Protein AF-A0A1G1LQT8-F1 (afdb_monomer_lite)

Sequence (219 aa):
MKTLMRGGTAVGEETLSRFFVIHVIILPWTVFFLIAIHLFLVRFQGIATMDPVGDEKETKVKDGGIPFFPHHMLKEGVVFFILMGILITLSILSPFELGEKADPLSTPEGIKPEWYFLPMYHVLKYFSKLLGIFFVGLAPVLLFLWPFIDRTPQRHPLKRPISITVGILVLLSLLVFGMLGHISESKQKFFGREYHFDIYGLPHLVQPDDGVQLTEEKK

Radius of gyration: 24.91 Å; chains: 1; bounding box: 62×44×62 Å

Foldseek 3Di:
DVCVCCVHPDNDPVNVVSVCCCVVPVVVVVVVVVVVVVVVVCVVVDDDDQAFAPPPDPPPPPDDDDDCPPVVVVVVVVVVVVVVVVVVVCCVVPPDDPDDDDDPVDDDQPDDDDLQCQLLVLLCVVDDNVVSVVVSVVVVVCVVCVCVVPPGRGNHPVVCVVSVVVVVVVVVSSVVSSVLSVQAQDFDQDPNWTWGQHSRRDTDTDDPCPVPVVVVVPD

Structure (mmCIF, N/CA/C/O backbone):
data_AF-A0A1G1LQT8-F1
#
_entry.id   AF-A0A1G1LQT8-F1
#
loop_
_atom_site.group_PDB
_atom_site.id
_atom_site.type_symbol
_atom_site.label_atom_id
_atom_site.label_alt_id
_atom_site.label_comp_id
_atom_site.label_asym_id
_atom_site.label_entity_id
_atom_site.label_seq_id
_atom_site.pdbx_PDB_ins_code
_atom_site.Cartn_x
_atom_site.Cartn_y
_atom_site.Cartn_z
_atom_site.occupancy
_atom_site.B_iso_or_equiv
_atom_site.auth_seq_id
_atom_site.auth_comp_id
_atom_site.auth_asym_id
_atom_site.auth_atom_id
_atom_site.pdbx_PDB_model_num
ATOM 1 N N . MET A 1 1 ? -9.152 -8.132 -25.665 1.00 61.78 1 MET A N 1
ATOM 2 C CA . MET A 1 1 ? -8.923 -7.145 -24.580 1.00 61.78 1 MET A CA 1
ATOM 3 C C . MET A 1 1 ? -7.505 -6.565 -24.565 1.00 61.78 1 MET A C 1
ATOM 5 O O . MET A 1 1 ? -7.376 -5.351 -24.560 1.00 61.78 1 MET A O 1
ATOM 9 N N . LYS A 1 2 ? -6.432 -7.373 -24.634 1.00 66.56 2 LYS A N 1
ATOM 10 C CA . LYS A 1 2 ? -5.042 -6.859 -24.597 1.00 66.56 2 LYS A CA 1
ATOM 11 C C . LYS A 1 2 ? -4.683 -5.865 -25.719 1.00 66.56 2 LYS A C 1
ATOM 13 O O . LYS A 1 2 ? -3.937 -4.926 -25.467 1.00 66.56 2 LYS A O 1
ATOM 18 N N . THR A 1 3 ? -5.225 -6.054 -26.921 1.00 71.38 3 THR A N 1
ATOM 19 C CA . THR A 1 3 ? -5.038 -5.146 -28.070 1.00 71.38 3 THR A CA 1
ATOM 20 C C . THR A 1 3 ? -5.797 -3.828 -27.898 1.00 71.38 3 THR A C 1
ATOM 22 O O . THR A 1 3 ? -5.340 -2.791 -28.355 1.00 71.38 3 THR A O 1
ATOM 25 N N . LEU A 1 4 ? -6.921 -3.839 -27.169 1.00 71.44 4 LEU A N 1
ATOM 26 C CA . LEU A 1 4 ? -7.715 -2.638 -26.887 1.00 71.44 4 LEU A CA 1
ATOM 27 C C . LEU A 1 4 ? -6.980 -1.694 -25.925 1.00 71.44 4 LEU A C 1
ATOM 29 O O . LEU A 1 4 ? -6.996 -0.484 -26.121 1.00 71.44 4 LEU A O 1
ATOM 33 N N . MET A 1 5 ? -6.303 -2.247 -24.914 1.00 70.00 5 MET A N 1
ATOM 34 C CA . MET A 1 5 ? -5.520 -1.447 -23.963 1.00 70.00 5 MET A CA 1
ATOM 35 C C . MET A 1 5 ? -4.220 -0.916 -24.580 1.00 70.00 5 MET A C 1
ATOM 37 O O . MET A 1 5 ? -3.817 0.197 -24.268 1.00 70.00 5 MET A O 1
ATOM 41 N N . ARG A 1 6 ? -3.582 -1.681 -25.477 1.00 75.75 6 ARG A N 1
ATOM 42 C CA . ARG A 1 6 ? -2.364 -1.247 -26.183 1.00 75.75 6 ARG A CA 1
ATOM 43 C C . ARG A 1 6 ? -2.642 -0.310 -27.363 1.00 75.75 6 ARG A C 1
ATOM 45 O O . ARG A 1 6 ? -1.781 0.475 -27.728 1.00 75.75 6 ARG A O 1
ATOM 52 N N . GLY A 1 7 ? -3.822 -0.381 -27.975 1.00 69.19 7 GLY A N 1
ATOM 53 C CA . GLY A 1 7 ? -4.133 0.390 -29.186 1.00 69.19 7 GLY A CA 1
ATOM 54 C C . GLY A 1 7 ? -3.411 -0.100 -30.451 1.00 69.19 7 GLY A C 1
ATOM 55 O O . GLY A 1 7 ? -3.691 0.410 -31.526 1.00 69.19 7 GLY A O 1
ATOM 56 N N . GLY A 1 8 ? -2.551 -1.120 -30.342 1.00 74.69 8 GLY A N 1
ATOM 57 C CA . GLY A 1 8 ? -1.779 -1.715 -31.433 1.00 74.69 8 GLY A CA 1
ATOM 58 C C . GLY A 1 8 ? -1.189 -3.082 -31.054 1.00 74.69 8 GLY A C 1
ATOM 59 O O . GLY A 1 8 ? -1.550 -3.673 -30.029 1.00 74.69 8 GLY A O 1
ATOM 60 N N . THR A 1 9 ? -0.292 -3.608 -31.892 1.00 75.38 9 THR A N 1
ATOM 61 C CA . THR A 1 9 ? 0.390 -4.904 -31.687 1.00 75.38 9 THR A CA 1
ATOM 62 C C . THR A 1 9 ? 1.462 -4.837 -30.590 1.00 75.38 9 THR A C 1
ATOM 64 O O . THR A 1 9 ? 1.621 -5.792 -29.823 1.00 75.38 9 THR A O 1
ATOM 67 N N . ALA A 1 10 ? 2.119 -3.683 -30.448 1.00 76.75 10 ALA A N 1
ATOM 68 C CA . ALA A 1 10 ? 3.117 -3.375 -29.426 1.00 76.75 10 ALA A CA 1
ATOM 69 C C . ALA A 1 10 ? 2.671 -2.208 -28.524 1.00 76.75 10 ALA A C 1
ATOM 71 O O . ALA A 1 10 ? 1.647 -1.572 -28.773 1.00 76.75 10 ALA A O 1
ATOM 72 N N . VAL A 1 11 ? 3.422 -1.965 -27.446 1.00 79.19 11 VAL A N 1
ATOM 73 C CA . VAL A 1 11 ? 3.267 -0.758 -26.620 1.00 79.19 11 VAL A CA 1
ATOM 74 C C . VAL A 1 11 ? 3.899 0.402 -27.386 1.00 79.19 11 VAL A C 1
ATOM 76 O O . VAL A 1 11 ? 5.075 0.333 -27.728 1.00 79.19 11 VAL A O 1
ATOM 79 N N . GLY A 1 12 ? 3.113 1.431 -27.686 1.00 82.19 12 GLY A N 1
ATOM 80 C CA . GLY A 1 12 ? 3.551 2.579 -28.484 1.00 82.19 12 GLY A CA 1
ATOM 81 C C . GLY A 1 12 ? 2.843 3.867 -28.073 1.00 82.19 12 GLY A C 1
ATOM 82 O O . GLY A 1 12 ? 2.244 3.938 -26.998 1.00 82.19 12 GLY A O 1
ATOM 83 N N . GLU A 1 13 ? 2.873 4.877 -28.941 1.00 84.12 13 GLU A N 1
ATOM 84 C CA . GLU A 1 13 ? 2.303 6.211 -28.675 1.00 84.12 13 GLU A CA 1
ATOM 85 C C . GLU A 1 13 ? 0.808 6.161 -28.328 1.00 84.12 13 GLU A C 1
ATOM 87 O O . GLU A 1 13 ? 0.346 6.814 -27.390 1.00 84.12 13 GLU A O 1
ATOM 92 N N . GLU A 1 14 ? 0.063 5.290 -29.008 1.00 84.75 14 GLU A N 1
ATOM 93 C CA . GLU A 1 14 ? -1.358 5.052 -28.745 1.00 84.75 14 GLU A CA 1
ATOM 94 C C . GLU A 1 14 ? -1.620 4.506 -27.338 1.00 84.75 14 GLU A C 1
ATOM 96 O O . GLU A 1 14 ? -2.623 4.842 -26.705 1.00 84.75 14 GLU A O 1
ATOM 101 N N . THR A 1 15 ? -0.713 3.673 -26.817 1.00 86.75 15 THR A N 1
ATOM 102 C CA . THR A 1 15 ? -0.796 3.212 -25.429 1.00 86.75 15 THR A CA 1
ATOM 103 C C . THR A 1 15 ? -0.536 4.384 -24.484 1.00 86.75 15 THR A C 1
ATOM 105 O O . THR A 1 15 ? -1.308 4.594 -23.553 1.00 86.75 15 THR A O 1
ATOM 108 N N . LEU A 1 16 ? 0.502 5.183 -24.744 1.00 87.25 16 LEU A N 1
ATOM 109 C CA . LEU A 1 16 ? 0.890 6.304 -23.885 1.00 87.25 16 LEU A CA 1
ATOM 110 C C . LEU A 1 16 ? -0.239 7.333 -23.731 1.00 87.25 16 LEU A C 1
ATOM 112 O O . LEU A 1 16 ? -0.586 7.689 -22.607 1.00 87.25 16 LEU A O 1
ATOM 116 N N . SER A 1 17 ? -0.860 7.751 -24.838 1.00 89.50 17 SER A N 1
ATOM 117 C CA . SER A 1 17 ? -1.969 8.716 -24.821 1.00 89.50 17 SER A CA 1
ATOM 118 C C . SER A 1 17 ? -3.169 8.206 -24.008 1.00 89.50 17 SER A C 1
ATOM 120 O O . SER A 1 17 ? -3.718 8.917 -23.163 1.00 89.50 17 SER A O 1
ATOM 122 N N . ARG A 1 18 ? -3.537 6.926 -24.164 1.00 90.06 18 ARG A N 1
ATOM 123 C CA . ARG A 1 18 ? -4.640 6.314 -23.399 1.00 90.06 18 ARG A CA 1
ATOM 124 C C . ARG A 1 18 ? -4.323 6.216 -21.912 1.00 90.06 18 ARG A C 1
ATOM 126 O O . ARG A 1 18 ? -5.177 6.533 -21.087 1.00 90.06 18 ARG A O 1
ATOM 133 N N . PHE A 1 19 ? -3.109 5.791 -21.565 1.00 90.19 19 PHE A N 1
ATOM 134 C CA . PHE A 1 19 ? -2.674 5.713 -20.171 1.00 90.19 19 PHE A CA 1
ATOM 135 C C . PHE A 1 19 ? -2.589 7.098 -19.529 1.00 90.19 19 PHE A C 1
ATOM 137 O O . PHE A 1 19 ? -2.981 7.231 -18.374 1.00 90.19 19 PHE A O 1
ATOM 144 N N . PHE A 1 20 ? -2.181 8.131 -20.269 1.00 92.94 20 PHE A N 1
ATOM 145 C CA . PHE A 1 20 ? -2.207 9.514 -19.797 1.00 92.94 20 PHE A CA 1
ATOM 146 C C . PHE A 1 20 ? -3.631 9.963 -19.448 1.00 92.94 20 PHE A C 1
ATOM 148 O O . PHE A 1 20 ? -3.871 10.425 -18.335 1.00 92.94 20 PHE A O 1
ATOM 155 N N . VAL A 1 21 ? -4.603 9.752 -20.343 1.00 94.31 21 VAL A N 1
ATOM 156 C CA . VAL A 1 21 ? -6.015 10.090 -20.077 1.00 94.31 21 VAL A CA 1
ATOM 157 C C . VAL A 1 21 ? -6.554 9.310 -18.875 1.00 94.31 21 VAL A C 1
ATOM 159 O O . VAL A 1 21 ? -7.206 9.884 -18.001 1.00 94.31 21 VAL A O 1
ATOM 162 N N . ILE A 1 22 ? -6.256 8.010 -18.788 1.00 94.44 22 ILE A N 1
ATOM 163 C CA . ILE A 1 22 ? -6.680 7.186 -17.652 1.00 94.44 22 ILE A CA 1
ATOM 164 C C . ILE A 1 22 ? -6.048 7.688 -16.348 1.00 94.44 22 ILE A C 1
ATOM 166 O O . ILE A 1 22 ? -6.747 7.798 -15.348 1.00 94.44 22 ILE A O 1
ATOM 170 N N . HIS A 1 23 ? -4.756 8.010 -16.343 1.00 93.31 23 HIS A N 1
ATOM 171 C CA . HIS A 1 23 ? -4.015 8.364 -15.135 1.00 93.31 23 HIS A CA 1
ATOM 172 C C . HIS A 1 23 ? -4.258 9.796 -14.654 1.00 93.31 23 HIS A C 1
ATOM 174 O O . HIS A 1 23 ? -4.307 10.024 -13.451 1.00 93.31 23 HIS A O 1
ATOM 180 N N . VAL A 1 24 ? -4.429 10.753 -15.567 1.00 95.44 24 VAL A N 1
ATOM 181 C CA . VAL A 1 24 ? -4.578 12.178 -15.227 1.00 95.44 24 VAL A CA 1
ATOM 182 C C . VAL A 1 24 ? -6.041 12.580 -15.070 1.00 95.44 24 VAL A C 1
ATOM 184 O O . VAL A 1 24 ? -6.358 13.423 -14.237 1.00 95.44 24 VAL A O 1
ATOM 187 N N . ILE A 1 25 ? -6.947 11.981 -15.847 1.00 95.44 25 ILE A N 1
ATOM 188 C CA . ILE A 1 25 ? -8.366 12.350 -15.826 1.00 95.44 25 ILE A CA 1
ATOM 189 C C . ILE A 1 25 ? -9.167 11.279 -15.088 1.00 95.44 25 ILE A C 1
ATOM 191 O O . ILE A 1 25 ? -9.769 11.553 -14.054 1.00 95.44 25 ILE A O 1
ATOM 195 N N . ILE A 1 26 ? -9.177 10.041 -15.581 1.00 95.88 26 ILE A N 1
ATOM 196 C CA . ILE A 1 26 ? -10.160 9.048 -15.117 1.00 95.88 26 ILE A CA 1
ATOM 197 C C . ILE A 1 26 ? -9.882 8.592 -13.677 1.00 95.88 26 ILE A C 1
ATOM 199 O O . ILE A 1 26 ? -10.793 8.604 -12.848 1.00 95.88 26 ILE A O 1
ATOM 203 N N . LEU A 1 27 ? -8.645 8.199 -13.357 1.00 95.12 27 LEU A N 1
ATOM 204 C CA . LEU A 1 27 ? -8.272 7.691 -12.034 1.00 95.12 27 LEU A CA 1
ATOM 205 C C . LEU A 1 27 ? -8.432 8.750 -10.929 1.00 95.12 27 LEU A C 1
ATOM 207 O O . LEU A 1 27 ? -9.069 8.420 -9.928 1.00 95.12 27 LEU A O 1
ATOM 211 N N . PRO A 1 28 ? -7.967 10.009 -11.079 1.00 96.00 28 PRO A N 1
ATOM 212 C CA . PRO A 1 28 ? -8.110 11.015 -10.030 1.00 96.00 28 PRO A CA 1
ATOM 213 C C . PRO A 1 28 ? -9.572 11.355 -9.742 1.00 96.00 28 PRO A C 1
ATOM 215 O O . PRO A 1 28 ? -9.965 11.395 -8.577 1.00 96.00 28 PRO A O 1
ATOM 218 N N . TRP A 1 29 ? -10.407 11.507 -10.778 1.00 97.25 29 TRP A N 1
ATOM 219 C CA . TRP A 1 29 ? -11.844 11.731 -10.591 1.00 97.25 29 TRP A CA 1
ATOM 220 C C . TRP A 1 29 ? -12.537 10.525 -9.953 1.00 97.25 29 TRP A C 1
ATOM 222 O O . TRP A 1 29 ? -13.353 10.693 -9.049 1.00 97.25 29 TRP A O 1
ATOM 232 N N . THR A 1 30 ? -12.182 9.303 -10.358 1.00 97.81 30 THR A N 1
ATOM 233 C CA . THR A 1 30 ? -12.729 8.080 -9.749 1.00 97.81 30 THR A CA 1
ATOM 234 C C . THR A 1 30 ? -12.385 8.005 -8.260 1.00 97.81 30 THR A C 1
ATOM 236 O O . THR A 1 30 ? -13.266 7.769 -7.435 1.00 97.81 30 THR A O 1
ATOM 239 N N . VAL A 1 31 ? -11.125 8.260 -7.897 1.00 97.31 31 VAL A N 1
ATOM 240 C CA . VAL A 1 31 ? -10.677 8.285 -6.497 1.00 97.31 31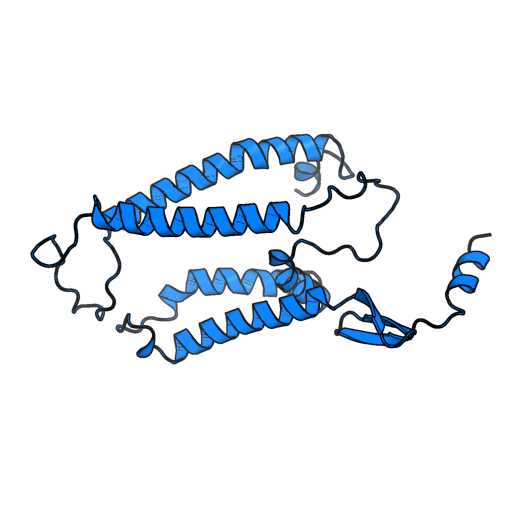 VAL A CA 1
ATOM 241 C C . VAL A 1 31 ? -11.368 9.406 -5.720 1.00 97.31 31 VAL A C 1
ATOM 243 O O . VAL A 1 31 ? -11.819 9.165 -4.604 1.00 97.31 31 VAL A O 1
ATOM 246 N N . PHE A 1 32 ? -11.535 10.595 -6.306 1.00 97.38 32 PHE A N 1
ATOM 247 C CA . PHE A 1 32 ? -12.269 11.700 -5.684 1.00 97.38 32 PHE A CA 1
ATOM 248 C C . PHE A 1 32 ? -13.705 11.302 -5.310 1.00 97.38 32 PHE A C 1
ATOM 250 O O . PHE A 1 32 ? -14.118 11.488 -4.164 1.00 97.38 32 PHE A O 1
ATOM 257 N N . PHE A 1 33 ? -14.455 10.694 -6.237 1.00 97.38 33 PHE A N 1
ATOM 258 C CA . PHE A 1 33 ? -15.815 10.229 -5.952 1.00 97.38 33 PHE A CA 1
ATOM 259 C C . PHE A 1 33 ? -15.843 9.102 -4.915 1.00 97.38 33 PHE A C 1
ATOM 261 O O . PHE A 1 33 ? -16.703 9.112 -4.034 1.00 97.38 33 PHE A O 1
ATOM 268 N N . LEU A 1 34 ? -14.895 8.161 -4.966 1.00 97.12 34 LEU A N 1
ATOM 269 C CA . LEU A 1 34 ? -14.784 7.105 -3.957 1.00 97.12 34 LEU A CA 1
ATOM 270 C C . LEU A 1 34 ? -14.496 7.672 -2.562 1.00 97.12 34 LEU A C 1
ATOM 272 O O . LEU A 1 34 ? -15.111 7.224 -1.598 1.00 97.12 34 LEU A O 1
ATOM 276 N N . ILE A 1 35 ? -13.627 8.681 -2.447 1.00 97.00 35 ILE A N 1
ATOM 277 C CA . ILE A 1 35 ? -13.366 9.383 -1.183 1.00 97.00 35 ILE A CA 1
ATOM 278 C C . ILE A 1 35 ? -14.631 10.101 -0.702 1.00 97.00 35 ILE A C 1
ATOM 280 O O . ILE A 1 35 ? -14.978 9.989 0.471 1.00 97.00 35 ILE A O 1
ATOM 284 N N . ALA A 1 36 ? -15.358 10.792 -1.585 1.00 96.44 36 ALA A N 1
ATOM 285 C CA . ALA A 1 36 ? -16.604 11.466 -1.221 1.00 96.44 36 ALA A CA 1
ATOM 286 C C . ALA A 1 36 ? -17.660 10.479 -0.693 1.00 96.44 36 ALA A C 1
ATOM 288 O O . ALA A 1 36 ? -18.266 10.724 0.351 1.00 96.44 36 ALA A O 1
ATOM 289 N N . ILE A 1 37 ? -17.836 9.335 -1.364 1.00 96.56 37 ILE A N 1
ATOM 290 C CA . ILE A 1 37 ? -18.727 8.254 -0.917 1.00 96.56 37 ILE A CA 1
ATOM 291 C C . ILE A 1 37 ? -18.242 7.672 0.414 1.00 96.56 37 ILE A C 1
ATOM 293 O O . ILE A 1 37 ? -19.044 7.483 1.325 1.00 96.56 37 ILE A O 1
ATOM 297 N N . HIS A 1 38 ? -16.941 7.419 0.558 1.00 92.44 38 HIS A N 1
ATOM 298 C CA . HIS A 1 38 ? -16.360 6.906 1.795 1.00 92.44 38 HIS A CA 1
ATOM 299 C C . HIS A 1 38 ? -16.626 7.851 2.976 1.00 92.44 38 HIS A C 1
ATOM 301 O O . HIS A 1 38 ? -17.143 7.417 4.002 1.00 92.44 38 HIS A O 1
ATOM 307 N N . LEU A 1 39 ? -16.365 9.153 2.817 1.00 92.75 39 LEU A N 1
ATOM 308 C CA . LEU A 1 39 ? -16.632 10.160 3.848 1.00 92.75 39 LEU A CA 1
ATOM 309 C C . LEU A 1 39 ? -18.127 10.306 4.148 1.00 92.75 39 LEU A C 1
ATOM 311 O O . LEU A 1 39 ? -18.503 10.490 5.306 1.00 92.75 39 LEU A O 1
ATOM 315 N N . PHE A 1 40 ? -18.985 10.195 3.132 1.00 93.75 40 PHE A N 1
ATOM 316 C CA . PHE A 1 40 ? -20.432 10.172 3.321 1.00 93.75 40 PHE A CA 1
ATOM 317 C C . PHE A 1 40 ? -20.866 8.973 4.176 1.00 93.75 40 PHE A C 1
ATOM 319 O O . PHE A 1 40 ? -21.608 9.156 5.139 1.00 93.75 40 PHE A O 1
ATOM 326 N N . LEU A 1 41 ? -20.355 7.771 3.888 1.00 92.00 41 LEU A N 1
ATOM 327 C CA . LEU A 1 41 ? -20.644 6.563 4.666 1.00 92.00 41 LEU A CA 1
ATOM 328 C C . LEU A 1 41 ? -20.134 6.672 6.105 1.00 92.00 41 LEU A C 1
ATOM 330 O O . LEU A 1 41 ? -20.876 6.346 7.028 1.00 92.00 41 LEU A O 1
ATOM 334 N N . VAL A 1 42 ? -18.923 7.196 6.312 1.00 88.62 42 VAL A N 1
ATOM 335 C CA . VAL A 1 42 ? -18.367 7.434 7.656 1.00 88.62 42 VAL A CA 1
ATOM 336 C C . VAL A 1 42 ? -19.205 8.454 8.425 1.00 88.62 42 VAL A C 1
ATOM 338 O O . VAL A 1 42 ? -19.478 8.268 9.607 1.00 88.62 42 VAL A O 1
ATOM 341 N N . ARG A 1 43 ? -19.674 9.522 7.772 1.00 85.62 43 ARG A N 1
ATOM 342 C CA . ARG A 1 43 ? -20.543 10.515 8.418 1.00 85.62 43 ARG A CA 1
ATOM 343 C C . ARG A 1 43 ? -21.932 9.960 8.729 1.00 85.62 43 ARG A C 1
ATOM 345 O O . ARG A 1 43 ? -22.527 10.365 9.722 1.00 85.62 43 ARG A O 1
ATOM 352 N N . PHE A 1 44 ? -22.442 9.065 7.889 1.00 85.25 44 PHE A N 1
ATOM 353 C CA . PHE A 1 44 ? -23.747 8.439 8.071 1.00 85.25 44 PHE A CA 1
ATOM 354 C C . PHE A 1 44 ? -23.735 7.365 9.170 1.00 85.25 44 PHE A C 1
ATOM 356 O O . PHE A 1 44 ? -24.662 7.308 9.971 1.00 85.25 44 PHE A O 1
ATOM 363 N N . GLN A 1 45 ? -22.689 6.536 9.228 1.00 83.38 45 GLN A N 1
ATOM 364 C CA . GLN A 1 45 ? -22.559 5.434 10.193 1.00 83.38 45 GLN A CA 1
ATOM 365 C C . GLN A 1 45 ? -21.874 5.852 11.503 1.00 83.38 45 GLN A C 1
ATOM 367 O O . GLN A 1 45 ? -22.000 5.159 12.508 1.00 83.38 45 GLN A O 1
ATOM 372 N N . GLY A 1 46 ? -21.175 6.990 11.509 1.00 77.50 46 GLY A N 1
ATOM 373 C CA . GLY A 1 46 ? -20.346 7.426 12.628 1.00 77.50 46 GLY A CA 1
ATOM 374 C C . GLY A 1 46 ? -18.967 6.758 12.642 1.00 77.50 46 GLY A C 1
ATOM 375 O O . GLY A 1 46 ? -18.647 5.887 11.832 1.00 77.50 46 GLY A O 1
ATOM 376 N N . ILE A 1 47 ? -18.114 7.198 13.569 1.00 75.19 47 ILE A N 1
ATOM 377 C CA . ILE A 1 47 ? -16.774 6.627 13.761 1.00 75.19 47 ILE A CA 1
ATOM 378 C C . ILE A 1 47 ? -16.909 5.351 14.595 1.00 75.19 47 ILE A C 1
ATOM 380 O O . ILE A 1 47 ? -17.555 5.359 15.641 1.00 75.19 47 ILE A O 1
ATOM 384 N N . ALA A 1 48 ? -16.277 4.264 14.149 1.00 68.12 48 ALA A N 1
ATOM 385 C CA . ALA A 1 48 ? -16.289 2.999 14.871 1.00 68.12 48 ALA A CA 1
ATOM 386 C C . ALA A 1 48 ? -15.679 3.156 16.276 1.00 68.12 48 ALA A C 1
ATOM 388 O O . ALA A 1 48 ? -14.524 3.561 16.422 1.00 68.12 48 ALA A O 1
ATOM 389 N N . THR A 1 49 ? -16.444 2.805 17.311 1.00 73.06 49 THR A N 1
ATOM 390 C CA . THR A 1 49 ? -15.930 2.697 18.680 1.00 73.06 49 THR A CA 1
ATOM 391 C C . THR A 1 49 ? -15.253 1.343 18.890 1.00 73.06 49 THR A C 1
ATOM 393 O O . THR A 1 49 ? -15.542 0.359 18.204 1.00 73.06 49 THR A O 1
ATOM 396 N N . MET A 1 50 ? -14.337 1.278 19.860 1.00 71.50 50 MET A N 1
ATOM 397 C CA . MET A 1 50 ? -13.677 0.026 20.258 1.00 71.50 50 MET A CA 1
ATOM 398 C C . MET A 1 50 ? -14.555 -0.860 21.160 1.00 71.50 50 MET A C 1
ATOM 400 O O . MET A 1 50 ? -14.115 -1.939 21.569 1.00 71.50 50 MET A O 1
ATOM 404 N N . ASP A 1 51 ? -15.777 -0.415 21.461 1.00 75.56 51 ASP A N 1
ATOM 405 C CA . ASP A 1 51 ? -16.728 -1.131 22.304 1.00 75.56 51 ASP A CA 1
ATOM 406 C C . ASP A 1 51 ? -17.244 -2.403 21.605 1.00 75.56 51 ASP A C 1
ATOM 408 O O . ASP A 1 51 ? -17.278 -2.471 20.370 1.00 75.56 51 ASP A O 1
ATOM 412 N N . PRO A 1 52 ? -17.621 -3.449 22.362 1.00 75.62 52 PRO A N 1
ATOM 413 C CA . PRO A 1 52 ? -18.248 -4.635 21.792 1.00 75.62 52 PRO A CA 1
ATOM 414 C C . PRO A 1 52 ? -19.532 -4.293 21.021 1.00 75.62 52 PRO A C 1
ATOM 416 O O . PRO A 1 52 ? -20.256 -3.357 21.356 1.00 75.62 52 PRO A O 1
ATOM 419 N N . VAL A 1 53 ? -19.837 -5.085 19.994 1.00 69.50 53 VAL A N 1
ATOM 420 C CA . VAL A 1 53 ? -21.093 -4.992 19.239 1.00 69.50 53 VAL A CA 1
ATOM 421 C C . VAL A 1 53 ? -22.270 -5.205 20.199 1.00 69.50 53 VAL A C 1
ATOM 423 O O . VAL A 1 53 ? -22.339 -6.244 20.851 1.00 69.50 53 VAL A O 1
ATOM 426 N N . GLY A 1 54 ? -23.183 -4.233 20.274 1.00 67.62 54 GLY A N 1
ATOM 427 C CA . GLY A 1 54 ? -24.346 -4.246 21.175 1.00 67.62 54 GLY A CA 1
ATOM 428 C C . GLY A 1 54 ? -24.172 -3.453 22.477 1.00 67.62 54 GLY A C 1
ATOM 429 O O . GLY A 1 54 ? -25.167 -2.975 23.008 1.00 67.62 54 GLY A O 1
ATOM 430 N N . ASP A 1 55 ? -22.933 -3.225 22.926 1.00 64.50 55 ASP A N 1
ATOM 431 C CA . ASP A 1 55 ? -22.606 -2.329 24.054 1.00 64.50 55 ASP A CA 1
ATOM 432 C C . ASP A 1 55 ? -22.252 -0.911 23.575 1.00 64.50 55 ASP A C 1
ATOM 434 O O . ASP A 1 55 ? -21.760 -0.070 24.335 1.00 64.50 55 ASP A O 1
ATOM 438 N N . GLU A 1 56 ? -22.474 -0.636 22.289 1.00 62.91 56 GLU A N 1
ATOM 439 C CA . GLU A 1 56 ? -22.253 0.676 21.712 1.00 62.91 56 GLU A CA 1
ATOM 440 C C . GLU A 1 56 ? -23.214 1.670 22.361 1.00 62.91 56 GLU A C 1
ATOM 442 O O . GLU A 1 56 ? -24.413 1.698 22.089 1.00 62.91 56 GLU A O 1
ATOM 447 N N . LYS A 1 57 ? -22.672 2.491 23.268 1.00 57.62 57 LYS A N 1
ATOM 448 C CA . LYS A 1 57 ? -23.385 3.653 23.793 1.00 57.62 57 LYS A CA 1
ATOM 449 C C . LYS A 1 57 ? -23.894 4.418 22.581 1.00 57.62 57 LYS A C 1
ATOM 451 O O . LYS A 1 57 ? -23.086 4.736 21.707 1.00 57.62 57 LYS A O 1
ATOM 456 N N . GLU A 1 58 ? -25.199 4.688 22.515 1.00 52.25 58 GLU A N 1
ATOM 457 C CA . GLU A 1 58 ? -25.773 5.531 21.468 1.00 52.25 58 GLU A CA 1
ATOM 458 C C . GLU A 1 58 ? -25.041 6.874 21.493 1.00 52.25 58 GLU A C 1
ATOM 460 O O . GLU A 1 58 ? -25.378 7.788 22.244 1.00 52.25 58 GLU A O 1
ATOM 465 N N . THR A 1 59 ? -24.000 7.015 20.680 1.00 52.50 59 THR A N 1
ATOM 466 C CA . THR A 1 59 ? -23.216 8.241 20.581 1.00 52.50 59 THR A CA 1
ATOM 467 C C . THR A 1 59 ? -23.949 9.202 19.655 1.00 52.50 59 THR A C 1
ATOM 469 O O . THR A 1 59 ? -23.396 9.783 18.728 1.00 52.50 59 THR A O 1
ATOM 472 N N . LYS A 1 60 ? -25.232 9.444 19.950 1.00 47.59 60 LYS A N 1
ATOM 473 C CA . LYS A 1 60 ? -25.918 10.668 19.546 1.00 47.59 60 LYS A CA 1
ATOM 474 C C . LYS A 1 60 ? -25.358 11.822 20.374 1.00 47.59 60 LYS A C 1
ATOM 476 O O . LYS A 1 60 ? -26.021 12.310 21.275 1.00 47.59 60 LYS A O 1
ATOM 481 N N . VAL A 1 61 ? -24.121 12.227 20.073 1.00 52.72 61 VAL A N 1
ATOM 482 C CA . VAL A 1 61 ? -23.533 13.553 20.362 1.00 52.72 61 VAL A CA 1
ATOM 483 C C . VAL A 1 61 ? -23.809 14.103 21.777 1.00 52.72 61 VAL A C 1
ATOM 485 O O . VAL A 1 61 ? -23.937 15.306 21.966 1.00 52.72 61 VAL A O 1
ATOM 488 N N . LYS A 1 62 ? -23.900 13.259 22.806 1.00 47.12 62 LYS A N 1
ATOM 489 C CA . LYS A 1 62 ? -24.111 13.727 24.178 1.00 47.12 62 LYS A CA 1
ATOM 490 C C . LYS A 1 62 ? -22.973 13.237 25.064 1.00 47.12 62 LYS A C 1
ATOM 492 O O . LYS A 1 62 ? -22.843 12.052 25.344 1.00 47.12 62 LYS A O 1
ATOM 497 N N . ASP A 1 63 ? -22.132 14.210 25.408 1.00 48.62 63 ASP A N 1
ATOM 498 C CA . ASP A 1 63 ? -21.222 14.272 26.559 1.00 48.62 63 ASP A CA 1
ATOM 499 C C . ASP A 1 63 ? -19.771 13.768 26.448 1.00 48.62 63 ASP A C 1
ATOM 501 O O . ASP A 1 63 ? -19.052 13.836 27.440 1.00 48.62 63 ASP A O 1
ATOM 505 N N . GLY A 1 64 ? -19.259 13.379 25.268 1.00 57.88 64 GLY A N 1
ATOM 506 C CA . GLY A 1 64 ? -17.836 12.976 25.151 1.00 57.88 64 GLY A CA 1
ATOM 507 C C . GLY A 1 64 ? -17.078 13.308 23.859 1.00 57.88 64 GLY A C 1
ATOM 508 O O . GLY A 1 64 ? -15.881 13.040 23.779 1.00 57.88 64 GLY A O 1
ATOM 509 N N . GLY A 1 65 ? -17.731 13.863 22.833 1.00 62.94 65 GLY A N 1
ATOM 510 C CA . GLY A 1 65 ? -17.085 14.153 21.547 1.00 62.94 65 GLY A CA 1
ATOM 511 C C . GLY A 1 65 ? -16.363 15.502 21.541 1.00 62.94 65 GLY A C 1
ATOM 512 O O . GLY A 1 65 ? -16.982 16.529 21.804 1.00 62.94 65 GLY A O 1
ATOM 513 N N . ILE A 1 66 ? -15.073 15.520 21.198 1.00 71.75 66 ILE A N 1
ATOM 514 C CA . ILE A 1 66 ? -14.317 16.765 20.984 1.00 71.75 66 ILE A CA 1
ATOM 515 C C . ILE A 1 66 ? -14.746 17.362 19.630 1.00 71.75 66 ILE A C 1
ATOM 517 O O . ILE A 1 66 ? -14.807 16.621 18.643 1.00 71.75 66 ILE A O 1
ATOM 521 N N . PRO A 1 67 ? -15.038 18.674 19.531 1.00 79.88 67 PRO A N 1
ATOM 522 C CA . PRO A 1 67 ? -15.398 19.287 18.258 1.00 79.88 67 PRO A CA 1
ATOM 523 C C . PRO A 1 67 ? -14.244 19.184 17.248 1.00 79.88 67 PRO A C 1
ATOM 525 O O . PRO A 1 67 ? -13.072 19.355 17.592 1.00 79.88 67 PRO A O 1
ATOM 528 N N . PHE A 1 68 ? -14.583 18.923 15.980 1.00 80.88 68 PHE A N 1
ATOM 529 C CA . PHE A 1 68 ? -13.600 18.770 14.899 1.00 80.88 68 PHE A CA 1
ATOM 530 C C . PHE A 1 68 ? -12.721 20.021 14.743 1.00 80.88 68 PHE A C 1
ATOM 532 O O . PHE A 1 68 ? -11.494 19.940 14.672 1.00 80.88 68 PHE A O 1
ATOM 539 N N . PHE A 1 69 ? -13.348 21.194 14.749 1.00 84.69 69 PHE A N 1
ATOM 540 C CA . PHE A 1 69 ? -12.645 22.465 14.794 1.00 84.69 69 PHE A CA 1
ATOM 541 C C . PHE A 1 69 ? -12.701 23.025 16.222 1.00 84.69 69 PHE A C 1
ATOM 543 O O . PHE A 1 69 ? -13.786 23.044 16.804 1.00 84.69 69 PHE A O 1
ATOM 550 N N . PRO A 1 70 ? -11.586 23.506 16.798 1.00 86.25 70 PRO A N 1
ATOM 551 C CA . PRO A 1 70 ? -10.245 23.610 16.209 1.00 86.25 70 PRO A CA 1
ATOM 552 C C . PRO A 1 70 ? -9.347 22.391 16.481 1.00 86.25 70 PRO A C 1
ATOM 554 O O . PRO A 1 70 ? -8.324 22.224 15.823 1.00 86.25 70 PRO A O 1
ATOM 557 N N . HIS A 1 71 ? -9.696 21.550 17.458 1.00 87.06 71 HIS A N 1
ATOM 558 C CA . HIS A 1 71 ? -8.770 20.574 18.037 1.00 87.06 71 HIS A CA 1
ATOM 559 C C . HIS A 1 71 ? -8.303 19.504 17.045 1.00 87.06 71 HIS A C 1
ATOM 561 O O . HIS A 1 71 ? -7.099 19.295 16.895 1.00 87.06 71 HIS A O 1
ATOM 567 N N . HIS A 1 72 ? -9.234 18.840 16.356 1.00 86.62 72 HIS A N 1
ATOM 568 C CA . HIS A 1 72 ? -8.882 17.794 15.396 1.00 86.62 72 HIS A CA 1
ATOM 569 C C . HIS A 1 72 ? -8.158 18.389 14.184 1.00 86.62 72 HIS A C 1
ATOM 571 O O . HIS A 1 72 ? -7.131 17.866 13.768 1.00 86.62 72 HIS A O 1
ATOM 577 N N . MET A 1 73 ? -8.642 19.519 13.659 1.00 90.38 73 MET A N 1
ATOM 578 C CA . MET A 1 73 ? -8.016 20.191 12.517 1.00 90.38 73 MET A CA 1
ATOM 579 C C . MET A 1 73 ? -6.557 20.585 12.798 1.00 90.38 73 MET A C 1
ATOM 581 O O . MET A 1 73 ? -5.693 20.347 11.958 1.00 90.38 73 MET A O 1
ATOM 585 N N . LEU A 1 74 ? -6.262 21.153 13.973 1.00 93.00 74 LEU A N 1
ATOM 586 C CA . LEU A 1 74 ? -4.891 21.522 14.341 1.00 93.00 74 LEU A CA 1
ATOM 587 C C . LEU A 1 74 ? -3.988 20.295 14.487 1.00 93.00 74 LEU A C 1
ATOM 589 O O . LEU A 1 74 ? -2.849 20.322 14.027 1.00 93.00 74 LEU A O 1
ATOM 593 N N . LYS A 1 75 ? -4.494 19.209 15.085 1.00 91.19 75 LYS A N 1
ATOM 594 C CA . LYS A 1 75 ? -3.736 17.961 15.233 1.00 91.19 75 LYS A CA 1
ATOM 595 C C . LYS A 1 75 ? -3.372 17.356 13.875 1.00 91.19 75 LYS A C 1
ATOM 597 O O . LYS A 1 75 ? -2.207 17.038 13.654 1.00 91.19 75 LYS A O 1
ATOM 602 N N . GLU A 1 76 ? -4.339 17.260 12.963 1.00 91.75 76 GLU A N 1
ATOM 603 C CA . GLU A 1 76 ? -4.101 16.788 11.593 1.00 91.75 76 GLU A CA 1
ATOM 604 C C . GLU A 1 76 ? -3.165 17.729 10.824 1.00 91.75 76 GLU A C 1
ATOM 606 O O . GLU A 1 76 ? -2.289 17.267 10.100 1.00 91.75 76 GLU A O 1
ATOM 611 N N . GLY A 1 77 ? -3.280 19.045 11.033 1.00 95.19 77 GLY A N 1
ATOM 612 C CA . GLY A 1 77 ? -2.375 20.036 10.449 1.00 95.19 77 GLY A CA 1
ATOM 613 C C . GLY A 1 77 ? -0.918 19.825 10.868 1.00 95.19 77 GLY A C 1
ATOM 614 O O . GLY A 1 77 ? -0.030 19.833 10.020 1.00 95.19 77 GLY A O 1
ATOM 615 N N . VAL A 1 78 ? -0.658 19.571 12.155 1.00 96.12 78 VAL A N 1
ATOM 616 C CA . VAL A 1 78 ? 0.697 19.262 12.647 1.00 96.12 78 VAL A CA 1
ATOM 617 C C . VAL A 1 78 ? 1.240 17.987 11.998 1.00 96.12 78 VAL A C 1
ATOM 619 O O . VAL A 1 78 ? 2.370 17.989 11.514 1.00 96.12 78 VAL A O 1
ATOM 622 N N . VAL A 1 79 ? 0.441 16.916 11.935 1.00 95.94 79 VAL A N 1
ATOM 623 C CA . VAL A 1 79 ? 0.843 15.660 11.276 1.00 95.94 79 VAL A CA 1
ATOM 624 C C . VAL A 1 79 ? 1.136 15.892 9.791 1.00 95.94 79 VAL A C 1
ATOM 626 O O . VAL A 1 79 ? 2.163 15.429 9.297 1.00 95.94 79 VAL A O 1
ATOM 629 N N . PHE A 1 80 ? 0.294 16.661 9.097 1.00 96.31 80 PHE A N 1
ATOM 630 C CA . PHE A 1 80 ? 0.500 17.038 7.700 1.00 96.31 80 PHE A CA 1
ATOM 631 C C . PHE A 1 80 ? 1.831 17.769 7.495 1.00 96.31 80 PHE A C 1
ATOM 633 O O . PHE A 1 80 ? 2.598 17.388 6.613 1.00 96.31 80 PHE A O 1
ATOM 640 N N . PHE A 1 81 ? 2.149 18.771 8.321 1.00 97.06 81 PHE A N 1
ATOM 641 C CA . PHE A 1 81 ? 3.415 19.500 8.205 1.00 97.06 81 PHE A CA 1
ATOM 642 C C . PHE A 1 81 ? 4.635 18.625 8.509 1.00 97.06 81 PHE A C 1
ATOM 644 O O . PHE A 1 81 ? 5.651 18.758 7.828 1.00 97.06 81 PHE A O 1
ATOM 651 N N . ILE A 1 82 ? 4.541 17.700 9.470 1.00 97.12 82 ILE A N 1
ATOM 652 C CA . ILE A 1 82 ? 5.615 16.735 9.750 1.00 97.12 82 ILE A CA 1
ATOM 653 C C . ILE A 1 82 ? 5.843 15.821 8.539 1.00 97.12 82 ILE A C 1
ATOM 655 O O . ILE A 1 82 ? 6.977 15.687 8.080 1.00 97.12 82 ILE A O 1
ATOM 659 N N . LEU A 1 83 ? 4.780 15.223 7.989 1.00 96.50 83 LEU A N 1
ATOM 660 C CA . LEU A 1 83 ? 4.878 14.343 6.820 1.00 96.50 83 LEU A CA 1
ATOM 661 C C . LEU A 1 83 ? 5.395 15.091 5.584 1.00 96.50 83 LEU A C 1
ATOM 663 O O . LEU A 1 83 ? 6.252 14.572 4.870 1.00 96.50 83 LEU A O 1
ATOM 667 N N . MET A 1 84 ? 4.933 16.324 5.364 1.00 96.94 84 MET A N 1
ATOM 668 C CA . MET A 1 84 ? 5.421 17.187 4.288 1.00 96.94 84 MET A CA 1
ATOM 669 C C . MET A 1 84 ? 6.912 17.506 4.459 1.00 96.94 84 MET A C 1
ATOM 671 O O . MET A 1 84 ? 7.672 17.426 3.499 1.00 96.94 84 MET A O 1
ATOM 675 N N . GLY A 1 85 ? 7.354 17.803 5.685 1.00 96.62 85 GLY A N 1
ATOM 676 C CA . GLY A 1 85 ? 8.764 18.034 5.998 1.00 96.62 85 GLY A CA 1
ATOM 677 C C . GLY A 1 85 ? 9.646 16.820 5.701 1.00 96.62 85 GLY A C 1
ATOM 678 O O . GLY A 1 85 ? 10.711 16.971 5.101 1.00 96.62 85 GLY A O 1
ATOM 679 N N . ILE A 1 86 ? 9.188 15.613 6.053 1.00 95.81 86 ILE A N 1
ATOM 680 C CA . ILE A 1 86 ? 9.884 14.357 5.726 1.00 95.81 86 ILE A CA 1
ATOM 681 C C . ILE A 1 86 ? 9.975 14.175 4.208 1.00 95.81 86 ILE A C 1
ATOM 683 O O . ILE A 1 86 ? 11.057 13.897 3.696 1.00 95.81 86 ILE A O 1
ATOM 687 N N . LEU A 1 87 ? 8.869 14.372 3.483 1.00 94.44 87 LEU A N 1
ATOM 688 C CA . LEU A 1 87 ? 8.831 14.213 2.029 1.00 94.44 87 LEU A CA 1
ATOM 689 C C . LEU A 1 87 ? 9.777 15.188 1.315 1.00 94.44 87 LEU A C 1
ATOM 691 O O . LEU A 1 87 ? 10.542 14.771 0.448 1.00 94.44 87 LEU A O 1
ATOM 695 N N . ILE A 1 88 ? 9.767 16.466 1.705 1.00 95.44 88 ILE A N 1
ATOM 696 C CA . ILE A 1 88 ? 10.669 17.486 1.148 1.00 95.44 88 ILE A CA 1
ATOM 697 C C . ILE A 1 88 ? 12.126 17.126 1.448 1.00 95.44 88 ILE A C 1
ATOM 699 O O . ILE A 1 88 ? 12.969 17.180 0.556 1.00 95.44 88 ILE A O 1
ATOM 703 N N . THR A 1 89 ? 12.423 16.710 2.681 1.00 95.06 89 THR A N 1
ATOM 704 C CA . THR A 1 89 ? 13.780 16.312 3.078 1.00 95.06 89 THR A CA 1
ATOM 705 C C . THR A 1 89 ? 14.271 15.124 2.252 1.00 95.06 89 THR A C 1
ATOM 707 O O . THR A 1 89 ? 15.381 15.166 1.729 1.00 95.06 89 THR A O 1
ATOM 710 N N . LEU A 1 90 ? 13.440 14.092 2.070 1.00 92.94 90 LEU A N 1
ATOM 711 C CA . LEU A 1 90 ? 13.772 12.944 1.223 1.00 92.94 90 LEU A CA 1
ATOM 712 C C . LEU A 1 90 ? 13.991 13.360 -0.234 1.00 92.94 90 LEU A C 1
ATOM 714 O O . LEU A 1 90 ? 14.976 12.944 -0.833 1.00 92.94 90 LEU A O 1
ATOM 718 N N . SER A 1 91 ? 13.131 14.227 -0.777 1.00 91.56 91 SER A N 1
ATOM 719 C CA . SER A 1 91 ? 13.254 14.713 -2.155 1.00 91.56 91 SER A CA 1
ATOM 720 C C . SER A 1 91 ? 14.532 15.519 -2.403 1.00 91.56 91 SER A C 1
ATOM 722 O O . SER A 1 91 ? 15.004 15.546 -3.537 1.00 91.56 91 SER A O 1
ATOM 724 N N . ILE A 1 92 ? 15.071 16.195 -1.382 1.00 93.50 92 ILE A N 1
ATOM 725 C CA . ILE A 1 92 ? 16.314 16.974 -1.485 1.00 93.50 92 ILE A CA 1
ATOM 726 C C . ILE A 1 92 ? 17.543 16.084 -1.266 1.00 93.50 92 ILE A C 1
ATOM 728 O O . ILE A 1 92 ? 18.520 16.207 -1.998 1.00 93.50 92 ILE A O 1
ATOM 732 N N . LEU A 1 93 ? 17.517 15.204 -0.259 1.00 94.06 93 LEU A N 1
ATOM 733 C CA . LEU A 1 93 ? 18.666 14.360 0.091 1.00 94.06 93 LEU A CA 1
ATOM 734 C C . LEU A 1 93 ? 18.858 13.176 -0.865 1.00 94.06 93 LEU A C 1
ATOM 736 O O . LEU A 1 93 ? 19.978 12.702 -1.027 1.00 94.06 93 LEU A O 1
ATOM 740 N N . SER A 1 94 ? 17.780 12.690 -1.478 1.00 89.56 94 SER A N 1
ATOM 741 C CA . SER A 1 94 ? 17.794 11.577 -2.425 1.00 89.56 94 SER A CA 1
ATOM 742 C C . SER A 1 94 ? 16.854 11.899 -3.592 1.00 89.56 94 SER A C 1
ATOM 744 O O . SER A 1 94 ? 15.722 11.410 -3.632 1.00 89.56 94 SER A O 1
ATOM 746 N N . PRO A 1 95 ? 17.285 12.764 -4.531 1.00 85.69 95 PRO A N 1
ATOM 747 C CA . PRO A 1 95 ? 16.484 13.066 -5.705 1.00 85.69 95 PRO A CA 1
ATOM 748 C C . PRO A 1 95 ? 16.320 11.800 -6.548 1.00 85.69 95 PRO A C 1
ATOM 750 O O . PRO A 1 95 ? 17.280 11.071 -6.794 1.00 85.69 95 PRO A O 1
ATOM 753 N N . PHE A 1 96 ? 15.092 11.536 -6.987 1.00 80.69 96 PHE A N 1
ATOM 754 C CA . PHE A 1 96 ? 14.821 10.414 -7.874 1.00 80.69 96 PHE A CA 1
ATOM 755 C C . PHE A 1 96 ? 15.231 10.799 -9.297 1.00 80.69 96 PHE A C 1
ATOM 757 O O . PHE A 1 96 ? 14.683 11.743 -9.871 1.00 80.69 96 PHE A O 1
ATOM 764 N N . GLU A 1 97 ? 16.216 10.102 -9.855 1.00 80.19 97 GLU A N 1
ATOM 765 C CA . GLU A 1 97 ? 16.687 10.365 -11.212 1.00 80.19 97 GLU A CA 1
ATOM 766 C C . GLU A 1 97 ? 15.666 9.855 -12.237 1.00 80.19 97 GLU A C 1
ATOM 768 O O . GLU A 1 97 ? 15.158 8.735 -12.151 1.00 80.19 97 GLU A O 1
ATOM 773 N N . LEU A 1 98 ? 15.359 10.691 -13.230 1.00 74.12 98 LEU A N 1
ATOM 774 C CA . LEU A 1 98 ? 14.646 10.252 -14.423 1.00 74.12 98 LEU A CA 1
ATOM 775 C C . LEU A 1 98 ? 15.633 9.384 -15.211 1.00 74.12 98 LEU A C 1
ATOM 777 O O . LEU A 1 98 ? 16.577 9.915 -15.789 1.00 74.12 98 LEU A O 1
ATOM 781 N N . GLY A 1 99 ? 15.461 8.062 -15.153 1.00 75.00 99 GLY A N 1
ATOM 782 C CA . GLY A 1 99 ? 16.332 7.099 -15.832 1.00 75.00 99 GLY A CA 1
ATOM 783 C C . GLY A 1 99 ? 16.371 7.262 -17.359 1.00 75.00 99 GLY A C 1
ATOM 784 O O . GLY A 1 99 ? 15.834 8.211 -17.934 1.00 75.00 99 GLY A O 1
ATOM 785 N N . GLU A 1 100 ? 17.005 6.312 -18.044 1.00 79.75 100 GLU A N 1
ATOM 786 C CA . GLU A 1 100 ? 17.151 6.366 -19.501 1.00 79.75 100 GLU A CA 1
ATOM 787 C C . GLU A 1 100 ? 15.799 6.363 -20.233 1.00 79.75 100 GLU A C 1
ATOM 789 O O . GLU A 1 100 ? 14.814 5.750 -19.806 1.00 79.75 100 GLU A O 1
ATOM 794 N N . LYS A 1 101 ? 15.747 7.059 -21.376 1.00 82.19 101 LYS A N 1
ATOM 795 C CA . LYS A 1 101 ? 14.557 7.080 -22.229 1.00 82.19 101 LYS A CA 1
ATOM 796 C C . LYS A 1 101 ? 14.264 5.661 -22.722 1.00 82.19 101 LYS A C 1
ATOM 798 O O . LYS A 1 101 ? 15.161 4.972 -23.191 1.00 82.19 101 LYS A O 1
ATOM 803 N N . ALA A 1 102 ? 12.996 5.261 -22.667 1.00 82.56 102 ALA A N 1
ATOM 804 C CA . ALA A 1 102 ? 12.573 3.933 -23.093 1.00 82.56 102 ALA A CA 1
ATOM 805 C C . ALA A 1 102 ? 12.970 3.637 -24.553 1.00 82.56 102 ALA A C 1
ATOM 807 O O . ALA A 1 102 ? 12.559 4.355 -25.469 1.00 82.56 102 ALA A O 1
ATOM 808 N N . ASP A 1 103 ? 13.712 2.547 -24.748 1.00 84.19 103 ASP A N 1
ATOM 809 C CA . ASP A 1 103 ? 14.049 1.969 -26.048 1.00 84.19 103 ASP A CA 1
ATOM 810 C C . ASP A 1 103 ? 13.372 0.590 -26.184 1.00 84.19 103 ASP A C 1
ATOM 812 O O . ASP A 1 103 ? 13.683 -0.320 -25.416 1.00 84.19 103 ASP A O 1
ATOM 816 N N . PRO A 1 104 ? 12.444 0.391 -27.139 1.00 81.69 104 PRO A N 1
ATOM 817 C CA . PRO A 1 104 ? 11.795 -0.903 -27.354 1.00 81.69 104 PRO A CA 1
ATOM 818 C C . PRO A 1 104 ? 12.740 -2.043 -27.764 1.00 81.69 104 PRO A C 1
ATOM 820 O O . PRO A 1 104 ? 12.340 -3.205 -27.679 1.00 81.69 104 PRO A O 1
ATOM 823 N N . LEU A 1 105 ? 13.944 -1.735 -28.261 1.00 83.19 105 LEU A N 1
ATOM 824 C CA . LEU A 1 105 ? 14.913 -2.723 -28.748 1.00 83.19 105 LEU A CA 1
ATOM 825 C C . LEU A 1 105 ? 15.942 -3.132 -27.690 1.00 83.19 105 LEU A C 1
ATOM 827 O O . LEU A 1 105 ? 16.611 -4.152 -27.861 1.00 83.19 105 LEU A O 1
ATOM 831 N N . SER A 1 106 ? 16.049 -2.373 -26.599 1.00 79.62 106 SER A N 1
ATOM 832 C CA . SER A 1 106 ? 16.989 -2.632 -25.513 1.00 79.62 106 SER A CA 1
ATOM 833 C C . SER A 1 106 ? 16.235 -2.927 -24.222 1.00 79.62 106 SER A C 1
ATOM 835 O O . SER A 1 106 ? 15.422 -2.133 -23.758 1.00 79.62 106 SER A O 1
ATOM 837 N N . THR A 1 107 ? 16.483 -4.096 -23.635 1.00 78.56 107 THR A N 1
ATOM 838 C CA . THR A 1 107 ? 15.899 -4.486 -22.346 1.00 78.56 107 THR A CA 1
ATOM 839 C C . THR A 1 107 ? 16.937 -4.222 -21.256 1.00 78.56 107 THR A C 1
ATOM 841 O O . THR A 1 107 ? 17.967 -4.897 -21.270 1.00 78.56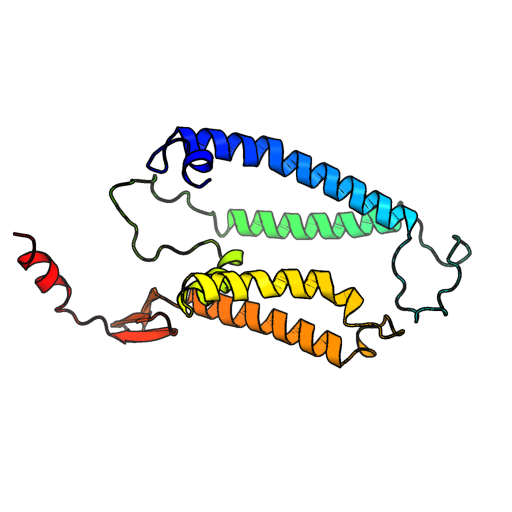 107 THR A O 1
ATOM 844 N N . PRO A 1 108 ? 16.706 -3.274 -20.326 1.00 74.62 108 PRO A N 1
ATOM 845 C CA . PRO A 1 108 ? 17.624 -3.045 -19.216 1.00 74.62 108 PRO A CA 1
ATOM 846 C C . PRO A 1 108 ? 17.840 -4.311 -18.380 1.00 74.62 108 PRO A C 1
ATOM 848 O O . PRO A 1 108 ? 16.925 -5.119 -18.207 1.00 74.62 108 PRO A O 1
ATOM 851 N N . GLU A 1 109 ? 19.037 -4.482 -17.824 1.00 70.69 109 GLU A N 1
ATOM 852 C CA . GLU A 1 109 ? 19.287 -5.555 -16.862 1.00 70.69 109 GLU A CA 1
ATOM 853 C C . GLU A 1 109 ? 18.565 -5.259 -15.533 1.00 70.69 109 GLU A C 1
ATOM 855 O O . GLU A 1 109 ? 18.600 -4.135 -15.035 1.00 70.69 109 GLU A O 1
ATOM 860 N N . GLY A 1 110 ? 17.915 -6.267 -14.937 1.00 71.38 110 GLY A N 1
ATOM 861 C CA . GLY A 1 110 ? 17.313 -6.145 -13.600 1.00 71.38 110 GLY A CA 1
ATOM 862 C C . GLY A 1 110 ? 15.988 -5.370 -13.533 1.00 71.38 110 GLY A C 1
ATOM 863 O O . GLY A 1 110 ? 15.759 -4.636 -12.571 1.00 71.38 110 GLY A O 1
ATOM 864 N N . ILE A 1 111 ? 15.095 -5.530 -14.519 1.00 77.19 111 ILE A N 1
ATOM 865 C CA . ILE A 1 111 ? 13.781 -4.861 -14.545 1.00 77.19 111 ILE A CA 1
ATOM 866 C C . ILE A 1 111 ? 12.919 -5.311 -13.363 1.00 77.19 111 ILE A C 1
ATOM 868 O O . ILE A 1 111 ? 12.356 -6.412 -13.351 1.00 77.19 111 ILE A O 1
ATOM 872 N N . LYS A 1 112 ? 12.750 -4.408 -12.399 1.00 82.94 112 LYS A N 1
ATOM 873 C CA . LYS A 1 112 ? 11.861 -4.570 -11.250 1.00 82.94 112 LYS A CA 1
ATOM 874 C C . LYS A 1 112 ? 10.862 -3.419 -11.200 1.00 82.94 112 LYS A C 1
ATOM 876 O O . LYS A 1 112 ? 11.194 -2.307 -11.605 1.00 82.94 112 LYS A O 1
ATOM 881 N N . PRO A 1 113 ? 9.638 -3.666 -10.713 1.00 87.56 113 PRO A N 1
ATOM 882 C CA . PRO A 1 113 ? 8.712 -2.586 -10.434 1.00 87.56 113 PRO A CA 1
ATOM 883 C C . PRO A 1 113 ? 9.129 -1.834 -9.165 1.00 87.56 113 PRO A C 1
ATOM 885 O O . PRO A 1 113 ? 10.017 -2.258 -8.423 1.00 87.56 113 PRO A O 1
ATOM 888 N N . GLU A 1 114 ? 8.419 -0.744 -8.897 1.00 88.38 114 GLU A N 1
ATOM 889 C CA . GLU A 1 114 ? 8.589 0.054 -7.687 1.00 88.38 114 GLU A CA 1
ATOM 890 C C . GLU A 1 114 ? 8.452 -0.765 -6.396 1.00 88.38 114 GLU A C 1
ATOM 892 O O . GLU A 1 114 ? 7.774 -1.797 -6.348 1.00 88.38 114 GLU A O 1
ATOM 897 N N . TRP A 1 115 ? 9.067 -0.269 -5.320 1.00 87.00 115 TRP A N 1
ATOM 898 C CA . TRP A 1 115 ? 9.232 -0.989 -4.051 1.00 87.00 115 TRP A CA 1
ATOM 899 C C . TRP A 1 115 ? 7.924 -1.531 -3.453 1.00 87.00 115 TRP A C 1
ATOM 901 O O . TRP A 1 115 ? 7.905 -2.623 -2.887 1.00 87.00 115 TRP A O 1
ATOM 911 N N . TYR A 1 116 ? 6.813 -0.813 -3.626 1.00 89.00 116 TYR A N 1
ATOM 912 C CA . TYR A 1 116 ? 5.490 -1.211 -3.137 1.00 89.00 116 TYR A CA 1
ATOM 913 C C . TYR A 1 116 ? 4.845 -2.345 -3.953 1.00 89.00 116 TYR A C 1
ATOM 915 O O . TYR A 1 116 ? 3.913 -2.986 -3.473 1.00 89.00 116 TYR A O 1
ATOM 923 N N . PHE A 1 117 ? 5.350 -2.639 -5.155 1.00 90.00 117 PHE A N 1
ATOM 924 C CA . PHE A 1 117 ? 4.933 -3.776 -5.981 1.00 90.00 117 PHE A CA 1
ATOM 925 C C . PHE A 1 117 ? 5.881 -4.979 -5.895 1.00 90.00 117 PHE A C 1
ATOM 927 O O . PHE A 1 117 ? 5.517 -6.064 -6.360 1.00 90.00 117 PHE A O 1
ATOM 934 N N . LEU A 1 118 ? 7.067 -4.828 -5.291 1.00 89.81 118 LEU A N 1
ATOM 935 C CA . LEU A 1 118 ? 8.045 -5.914 -5.149 1.00 89.81 118 LEU A CA 1
ATOM 936 C C . LEU A 1 118 ? 7.477 -7.186 -4.504 1.00 89.81 118 LEU A C 1
ATOM 938 O O . LEU A 1 118 ? 7.741 -8.257 -5.053 1.00 89.81 118 LEU A O 1
ATOM 942 N N . PRO A 1 119 ? 6.673 -7.131 -3.420 1.00 89.31 119 PRO A N 1
ATOM 943 C CA . PRO A 1 119 ? 6.154 -8.350 -2.804 1.00 89.31 119 PRO A CA 1
ATOM 944 C C . PRO A 1 119 ? 5.297 -9.168 -3.778 1.00 89.31 119 PRO A C 1
ATOM 946 O O . PRO A 1 119 ? 5.471 -10.378 -3.913 1.00 89.31 119 PRO A O 1
ATOM 949 N N . MET A 1 120 ? 4.401 -8.502 -4.512 1.00 90.00 120 MET A N 1
ATOM 950 C CA . MET A 1 120 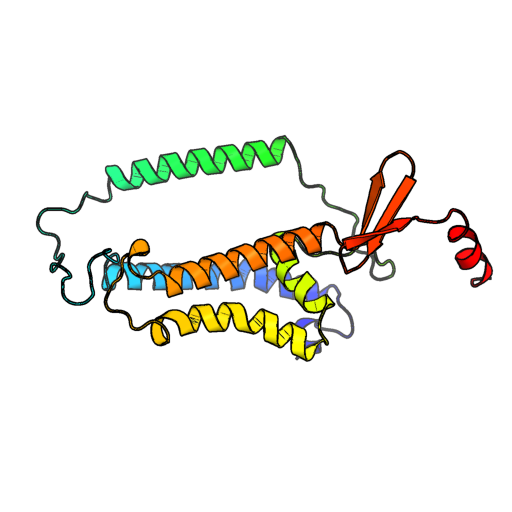? 3.513 -9.143 -5.484 1.00 90.00 120 MET A CA 1
ATOM 951 C C . MET A 1 120 ? 4.296 -9.676 -6.681 1.00 90.00 120 MET A C 1
ATOM 953 O O . MET A 1 120 ? 4.068 -10.799 -7.127 1.00 90.00 120 MET A O 1
ATOM 957 N N . TYR A 1 121 ? 5.239 -8.882 -7.186 1.00 88.44 121 TYR A N 1
ATOM 958 C CA . TYR A 1 121 ? 6.113 -9.269 -8.287 1.00 88.44 121 TYR A CA 1
ATOM 959 C C . TYR A 1 121 ? 6.931 -10.518 -7.953 1.00 88.44 121 TYR A C 1
ATOM 961 O O . TYR A 1 121 ? 7.024 -11.433 -8.768 1.00 88.44 121 TYR A O 1
ATOM 969 N N . HIS A 1 122 ? 7.462 -10.590 -6.736 1.00 87.12 122 HIS A N 1
ATOM 970 C CA . HIS A 1 122 ? 8.262 -11.718 -6.291 1.00 87.12 122 HIS A CA 1
ATOM 971 C C . HIS A 1 122 ? 7.429 -13.001 -6.145 1.00 87.12 122 HIS A C 1
ATOM 973 O O . HIS A 1 122 ? 7.841 -14.057 -6.621 1.00 87.12 122 HIS A O 1
ATOM 979 N N . VAL A 1 123 ? 6.200 -12.910 -5.618 1.00 86.69 123 VAL A N 1
ATOM 980 C CA . VAL A 1 123 ? 5.248 -14.038 -5.621 1.00 86.69 123 VAL A CA 1
ATOM 981 C C . VAL A 1 123 ? 4.954 -14.513 -7.050 1.00 86.69 123 VAL A C 1
ATOM 983 O O . VAL A 1 123 ? 4.921 -15.715 -7.304 1.00 86.69 123 VAL A O 1
ATOM 986 N N . LEU A 1 124 ? 4.794 -13.599 -8.011 1.00 87.06 124 LEU A N 1
ATOM 987 C CA . LEU A 1 124 ? 4.569 -13.962 -9.416 1.00 87.06 124 LEU A CA 1
ATOM 988 C C . LEU A 1 124 ? 5.747 -14.714 -10.054 1.00 87.06 124 LEU A C 1
ATOM 990 O O . LEU A 1 124 ? 5.510 -15.460 -11.002 1.00 87.06 124 LEU A O 1
ATOM 994 N N . LYS A 1 125 ? 6.982 -14.533 -9.566 1.00 82.62 125 LYS A N 1
ATOM 995 C CA . LYS A 1 125 ? 8.164 -15.254 -10.070 1.00 82.62 125 LYS A CA 1
ATOM 996 C C . LYS A 1 125 ? 8.217 -16.709 -9.617 1.00 82.62 125 LYS A C 1
ATOM 998 O O . LYS A 1 125 ? 8.648 -17.561 -10.385 1.00 82.62 125 LYS A O 1
ATOM 1003 N N . TYR A 1 126 ? 7.792 -16.995 -8.388 1.00 80.50 126 TYR A N 1
ATOM 1004 C CA . TYR A 1 126 ? 7.892 -18.341 -7.813 1.00 80.50 126 TYR A CA 1
ATOM 1005 C C . TYR A 1 126 ? 6.874 -19.336 -8.366 1.00 80.50 126 TYR A C 1
ATOM 1007 O O . TYR A 1 126 ? 7.113 -20.542 -8.348 1.00 80.50 126 TYR A O 1
ATOM 1015 N N . PHE A 1 127 ? 5.725 -18.852 -8.834 1.00 84.06 127 PHE A N 1
ATOM 1016 C CA . PHE A 1 127 ? 4.629 -19.700 -9.289 1.00 84.06 127 PHE A CA 1
ATOM 1017 C C . PHE A 1 127 ? 4.425 -19.603 -10.801 1.00 84.06 127 PHE A C 1
ATOM 1019 O O . PHE A 1 127 ? 4.806 -18.635 -11.455 1.00 84.06 127 PHE A O 1
ATOM 1026 N N . SER A 1 128 ? 3.743 -20.596 -11.379 1.00 87.19 128 SER A N 1
ATOM 1027 C CA . SER A 1 128 ? 3.282 -20.493 -12.767 1.00 87.19 128 SER A CA 1
ATOM 1028 C C . SER A 1 128 ? 2.339 -19.293 -12.942 1.00 87.19 128 SER A C 1
ATOM 1030 O O . SER A 1 128 ? 1.643 -18.895 -12.007 1.00 87.19 128 SER A O 1
ATOM 1032 N N . LYS A 1 129 ? 2.264 -18.731 -14.157 1.00 84.38 129 LYS A N 1
ATOM 1033 C CA . LYS A 1 129 ? 1.522 -17.486 -14.449 1.00 84.38 129 LYS A CA 1
ATOM 1034 C C . LYS A 1 129 ? 0.102 -17.446 -13.863 1.00 84.38 129 LYS A C 1
ATOM 1036 O O . LYS A 1 129 ? -0.298 -16.420 -13.326 1.00 84.38 129 LYS A O 1
ATOM 1041 N N . LEU A 1 130 ? -0.661 -18.536 -13.973 1.00 88.38 130 LEU A N 1
ATOM 1042 C CA . LEU A 1 130 ? -2.035 -18.593 -13.456 1.00 88.38 130 LEU A CA 1
ATOM 1043 C C . LEU A 1 130 ? -2.076 -18.674 -11.925 1.00 88.38 130 LEU A C 1
ATOM 1045 O O . LEU A 1 130 ? -2.854 -17.955 -11.302 1.00 88.38 130 LEU A O 1
ATOM 1049 N N . LEU A 1 131 ? -1.216 -19.502 -11.325 1.00 88.38 131 LEU A N 1
ATOM 1050 C CA . LEU A 1 131 ? -1.123 -19.645 -9.870 1.00 88.38 131 LEU A CA 1
ATOM 1051 C C . LEU A 1 131 ? -0.625 -18.352 -9.208 1.00 88.38 131 LEU A C 1
ATOM 1053 O O . LEU A 1 131 ? -1.192 -17.931 -8.207 1.00 88.38 131 LEU A O 1
ATOM 1057 N N . GLY A 1 132 ? 0.365 -17.673 -9.793 1.00 87.19 132 GLY A N 1
ATOM 1058 C CA . GLY A 1 132 ? 0.878 -16.400 -9.277 1.00 87.19 132 GLY A CA 1
ATOM 1059 C C . GLY A 1 132 ? -0.187 -15.299 -9.250 1.00 87.19 132 GLY A C 1
ATOM 1060 O O . GLY A 1 132 ? -0.349 -14.621 -8.237 1.00 87.19 132 GLY A O 1
ATOM 1061 N N . ILE A 1 133 ? -0.975 -15.168 -10.327 1.00 89.56 133 ILE A N 1
ATOM 1062 C CA . ILE A 1 133 ? -2.109 -14.227 -10.376 1.00 89.56 133 ILE A CA 1
ATOM 1063 C C . ILE A 1 133 ? -3.149 -14.577 -9.306 1.00 89.56 133 ILE A C 1
ATOM 1065 O O . ILE A 1 133 ? -3.657 -13.682 -8.631 1.00 89.56 133 ILE A O 1
ATOM 1069 N N . PHE A 1 134 ? -3.446 -15.867 -9.130 1.00 90.50 134 PHE A N 1
ATOM 1070 C CA . PHE A 1 134 ? -4.378 -16.327 -8.105 1.00 90.50 134 PHE A CA 1
ATOM 1071 C C . PHE A 1 134 ? -3.906 -15.955 -6.690 1.00 90.50 134 PHE A C 1
ATOM 1073 O O . PHE A 1 134 ? -4.676 -15.365 -5.936 1.00 90.50 134 PHE A O 1
ATOM 1080 N N . PHE A 1 135 ? -2.643 -16.218 -6.341 1.00 87.44 135 PHE A N 1
ATOM 1081 C CA . PHE A 1 135 ? -2.109 -15.908 -5.009 1.00 87.44 135 PHE A CA 1
ATOM 1082 C C . PHE A 1 135 ? -2.062 -14.409 -4.713 1.00 87.44 135 PHE A C 1
ATOM 1084 O O . PHE A 1 135 ? -2.436 -13.991 -3.618 1.00 87.44 135 PHE A O 1
ATOM 1091 N N . VAL A 1 136 ? -1.666 -13.584 -5.686 1.00 90.31 136 VAL A N 1
ATOM 1092 C CA . VAL A 1 136 ? -1.677 -12.125 -5.502 1.00 90.31 136 VAL A CA 1
ATOM 1093 C C . VAL A 1 136 ? -3.100 -11.582 -5.387 1.00 90.31 136 VAL A C 1
ATOM 1095 O O . VAL A 1 136 ? -3.344 -10.694 -4.575 1.00 90.31 136 VAL A O 1
ATOM 1098 N N . GLY A 1 137 ? -4.056 -12.135 -6.140 1.00 89.31 137 GLY A N 1
ATOM 1099 C CA . GLY A 1 137 ? -5.470 -11.769 -6.035 1.00 89.31 137 GLY A CA 1
ATOM 1100 C C . GLY A 1 137 ? -6.137 -12.229 -4.735 1.00 89.31 137 GLY A C 1
ATOM 1101 O O . GLY A 1 137 ? -7.093 -11.600 -4.282 1.00 89.31 137 GLY A O 1
ATOM 1102 N N . LEU A 1 138 ? -5.627 -13.289 -4.103 1.00 89.38 138 LEU A N 1
ATOM 1103 C CA . LEU A 1 138 ? -6.196 -13.838 -2.875 1.00 89.38 138 LEU A CA 1
ATOM 1104 C C . LEU A 1 138 ? -6.099 -12.854 -1.701 1.00 89.38 138 LEU A C 1
ATOM 1106 O O . LEU A 1 138 ? -7.066 -12.700 -0.962 1.00 89.38 138 LEU A O 1
ATOM 1110 N N . ALA A 1 139 ? -4.973 -12.153 -1.546 1.00 86.31 139 ALA A N 1
ATOM 1111 C CA . ALA A 1 139 ? -4.757 -11.222 -0.435 1.00 86.31 139 ALA A CA 1
ATOM 1112 C C . ALA A 1 139 ? -5.825 -10.103 -0.332 1.00 86.31 139 ALA A C 1
ATOM 1114 O O . ALA A 1 139 ? -6.449 -9.982 0.726 1.00 86.31 139 ALA A O 1
ATOM 1115 N N . PRO A 1 140 ? -6.114 -9.309 -1.385 1.00 89.62 140 PRO A N 1
ATOM 1116 C CA . PRO A 1 140 ? -7.160 -8.287 -1.319 1.00 89.62 140 PRO A CA 1
ATOM 1117 C C . PRO A 1 140 ? -8.571 -8.880 -1.201 1.00 89.62 140 PRO A C 1
ATOM 1119 O O . PRO A 1 140 ? -9.414 -8.299 -0.519 1.00 89.62 140 PRO A O 1
ATOM 1122 N N . VAL A 1 141 ? -8.841 -10.043 -1.808 1.00 91.25 141 VAL A N 1
ATOM 1123 C CA . VAL A 1 141 ? -10.142 -10.723 -1.672 1.00 91.25 141 VAL A CA 1
ATOM 1124 C C . VAL A 1 141 ? -10.378 -11.167 -0.229 1.00 91.25 141 VAL A C 1
ATOM 1126 O O . VAL A 1 141 ? -11.465 -10.954 0.302 1.00 91.25 141 VAL A O 1
ATOM 1129 N N . LEU A 1 142 ? -9.365 -11.727 0.435 1.00 90.12 142 LEU A N 1
ATOM 1130 C CA . LEU A 1 142 ? -9.450 -12.087 1.850 1.00 90.12 142 LEU A CA 1
ATOM 1131 C C . LEU A 1 142 ? -9.664 -10.860 2.739 1.00 90.12 142 LEU A C 1
ATOM 1133 O O . LEU A 1 142 ? -10.450 -10.940 3.676 1.00 90.12 142 LEU A O 1
ATOM 1137 N N . LEU A 1 143 ? -9.032 -9.723 2.429 1.00 89.44 143 LEU A N 1
ATOM 1138 C CA . LEU A 1 143 ? -9.256 -8.470 3.156 1.00 89.44 143 LEU A CA 1
ATOM 1139 C C . LEU A 1 143 ? -10.702 -7.980 2.991 1.00 89.44 143 LEU A C 1
ATOM 1141 O O . LEU A 1 143 ? -11.341 -7.605 3.971 1.00 89.44 143 LEU A O 1
ATOM 1145 N N . PHE A 1 144 ? -11.249 -8.047 1.775 1.00 91.12 144 PHE A N 1
ATOM 1146 C CA . PHE A 1 144 ? -12.643 -7.686 1.507 1.00 91.12 144 PHE A CA 1
ATOM 1147 C C . PHE A 1 144 ? -13.645 -8.636 2.183 1.00 91.12 144 PHE A C 1
ATOM 1149 O O . PHE A 1 144 ? -14.684 -8.199 2.676 1.00 91.12 144 PHE A O 1
ATOM 1156 N N . LEU A 1 145 ? -13.333 -9.934 2.236 1.00 92.31 145 LEU A N 1
ATOM 1157 C CA . LEU A 1 145 ? -14.174 -10.945 2.881 1.00 92.31 145 LEU A CA 1
ATOM 1158 C C . LEU A 1 145 ? -13.971 -11.033 4.400 1.00 92.31 145 LEU A C 1
ATOM 1160 O O . LEU A 1 145 ? -14.779 -11.661 5.087 1.00 92.31 145 LEU A O 1
ATOM 1164 N N . TRP A 1 146 ? -12.940 -10.376 4.936 1.00 90.00 146 TRP A N 1
ATOM 1165 C CA . TRP A 1 146 ? -12.601 -10.384 6.355 1.00 90.00 146 TRP A CA 1
ATOM 1166 C C . TRP A 1 146 ? -13.783 -10.094 7.295 1.00 90.00 146 TRP A C 1
ATOM 1168 O O . TRP A 1 146 ? -13.999 -10.895 8.209 1.00 90.00 146 TRP A O 1
ATOM 1178 N N . PRO A 1 147 ? -14.605 -9.040 7.087 1.00 86.62 147 PRO A N 1
ATOM 1179 C CA . PRO A 1 147 ? -15.752 -8.768 7.960 1.00 86.62 147 PRO A CA 1
ATOM 1180 C C . PRO A 1 147 ? -16.800 -9.894 7.995 1.00 86.62 147 PRO A C 1
ATOM 1182 O O . PRO A 1 147 ? -17.545 -9.997 8.964 1.00 86.62 147 PRO A O 1
ATOM 1185 N N . PHE A 1 148 ? -16.868 -10.753 6.973 1.00 90.00 148 PHE A N 1
ATOM 1186 C CA . PHE A 1 148 ? -17.816 -11.874 6.927 1.00 90.00 148 PHE A CA 1
ATOM 1187 C C . PHE A 1 148 ? -17.270 -13.147 7.584 1.00 90.00 148 PHE A C 1
ATOM 1189 O O . PHE A 1 148 ? -18.059 -13.967 8.070 1.00 90.00 148 PHE A O 1
ATOM 1196 N N . ILE A 1 149 ? -15.942 -13.303 7.580 1.00 88.56 149 ILE A N 1
ATOM 1197 C CA . ILE A 1 149 ? -15.212 -14.416 8.199 1.00 88.56 149 ILE A CA 1
ATOM 1198 C C . ILE A 1 149 ? -15.130 -14.198 9.713 1.00 88.56 149 ILE A C 1
ATOM 1200 O O . ILE A 1 149 ? -15.471 -15.089 10.489 1.00 88.56 149 ILE A O 1
ATOM 1204 N N . ASP A 1 150 ? -14.730 -13.001 10.145 1.00 85.94 150 ASP A N 1
ATOM 1205 C CA . ASP A 1 150 ? -14.547 -12.676 11.558 1.00 85.94 150 ASP A CA 1
ATOM 1206 C C . ASP A 1 150 ? -15.795 -12.024 12.171 1.00 85.94 150 ASP A C 1
ATOM 1208 O O . ASP A 1 150 ? -15.909 -10.800 12.304 1.00 85.94 150 ASP A O 1
ATOM 1212 N N . ARG A 1 151 ? -16.728 -12.882 12.596 1.00 83.50 151 ARG A N 1
ATOM 1213 C CA . ARG A 1 151 ? -18.006 -12.498 13.222 1.00 83.50 151 ARG A CA 1
ATOM 1214 C C . ARG A 1 151 ? -17.918 -12.271 14.735 1.00 83.50 151 ARG A C 1
ATOM 1216 O O . ARG A 1 151 ? -18.939 -12.274 15.417 1.00 83.50 151 ARG A O 1
ATOM 1223 N N . THR A 1 152 ? -16.716 -12.104 15.286 1.00 84.50 152 THR A N 1
ATOM 1224 C CA . THR A 1 152 ? -16.529 -11.947 16.735 1.00 84.50 152 THR A CA 1
ATOM 1225 C C . THR A 1 152 ? -17.214 -10.660 17.235 1.00 84.50 152 THR A C 1
ATOM 1227 O O . THR A 1 152 ? -16.989 -9.598 16.659 1.00 84.50 152 THR A O 1
ATOM 1230 N N . PRO A 1 153 ? -17.992 -10.668 18.330 1.00 80.69 153 PRO A N 1
ATOM 1231 C CA . PRO A 1 153 ? -18.671 -9.459 18.817 1.00 80.69 153 PRO A CA 1
ATOM 1232 C C . PRO A 1 153 ? -17.712 -8.400 19.393 1.00 80.69 153 PRO A C 1
ATOM 1234 O O . PRO 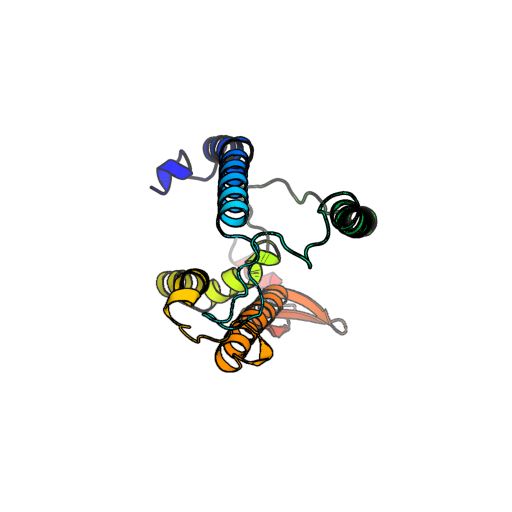A 1 153 ? -18.073 -7.240 19.546 1.00 80.69 153 PRO A O 1
ATOM 1237 N N . GLN A 1 154 ? -16.472 -8.768 19.714 1.00 82.94 154 GLN A N 1
ATOM 1238 C CA . GLN A 1 154 ? -15.460 -7.849 20.243 1.00 82.94 154 GLN A CA 1
ATOM 1239 C C . GLN A 1 154 ? -14.842 -7.020 19.111 1.00 82.94 154 GLN A C 1
ATOM 1241 O O . GLN A 1 154 ? -14.371 -7.613 18.149 1.00 82.94 154 GLN A O 1
ATOM 1246 N N . ARG A 1 155 ? -14.782 -5.684 19.222 1.00 80.12 155 ARG A N 1
ATOM 1247 C CA . ARG A 1 155 ? -14.107 -4.810 18.231 1.00 80.12 155 ARG A CA 1
ATOM 1248 C C . ARG A 1 155 ? -12.645 -4.499 18.583 1.00 80.12 155 ARG A C 1
ATOM 1250 O O . ARG A 1 155 ? -11.852 -4.169 17.707 1.00 80.12 155 ARG A O 1
ATOM 1257 N N . HIS A 1 156 ? -12.269 -4.630 19.856 1.00 82.56 156 HIS A N 1
ATOM 1258 C CA . HIS A 1 156 ? -10.932 -4.279 20.331 1.00 82.56 156 HIS A CA 1
ATOM 1259 C C . HIS A 1 156 ? -9.842 -5.237 19.792 1.00 82.56 156 HIS A C 1
ATOM 1261 O O . HIS A 1 156 ? -9.940 -6.444 20.041 1.00 82.56 156 HIS A O 1
ATOM 1267 N N . PRO A 1 157 ? -8.755 -4.734 19.165 1.00 82.31 157 PRO A N 1
ATOM 1268 C CA . PRO A 1 157 ? -7.674 -5.554 18.598 1.00 82.31 157 PRO A CA 1
ATOM 1269 C C . PRO A 1 157 ? -7.104 -6.599 19.568 1.00 82.31 157 PRO A C 1
ATOM 1271 O O . PRO A 1 157 ? -7.030 -7.779 19.242 1.00 82.31 157 PRO A O 1
ATOM 1274 N N . LEU A 1 158 ? -6.794 -6.199 20.807 1.00 84.69 158 LEU A N 1
ATOM 1275 C CA . LEU A 1 158 ? -6.230 -7.109 21.821 1.00 84.69 158 LEU A CA 1
ATOM 1276 C C . LEU A 1 158 ? -7.163 -8.264 22.226 1.00 84.69 158 LEU A C 1
ATOM 1278 O O . LEU A 1 158 ? -6.694 -9.262 22.760 1.00 84.69 158 LEU A O 1
ATOM 1282 N N . LYS A 1 159 ? -8.474 -8.147 21.984 1.00 85.62 159 LYS A N 1
ATOM 1283 C CA . LYS A 1 159 ? -9.458 -9.196 22.293 1.00 85.62 159 LYS A CA 1
ATOM 1284 C C . LYS A 1 159 ? -9.728 -10.121 21.098 1.00 85.62 159 LYS A C 1
ATOM 1286 O O . LYS A 1 159 ? -10.529 -11.043 21.220 1.00 85.62 159 LYS A O 1
ATOM 1291 N N . ARG A 1 160 ? -9.066 -9.891 19.957 1.00 86.19 160 ARG A N 1
ATOM 1292 C CA . ARG A 1 160 ? -9.160 -10.698 18.731 1.00 86.19 160 ARG A CA 1
ATOM 1293 C C . ARG A 1 160 ? -7.788 -11.277 18.351 1.00 86.19 160 ARG A C 1
ATOM 1295 O O . ARG A 1 160 ? -7.233 -10.902 17.317 1.00 86.19 160 ARG A O 1
ATOM 1302 N N . PRO A 1 161 ? -7.220 -12.190 19.161 1.00 87.38 161 PRO A N 1
ATOM 1303 C CA . PRO A 1 161 ? -5.859 -12.677 18.945 1.00 87.38 161 PRO A CA 1
ATOM 1304 C C . PRO A 1 161 ? -5.692 -13.339 17.573 1.00 87.38 161 PRO A C 1
ATOM 1306 O O . PRO A 1 161 ? -4.749 -13.013 16.868 1.00 87.38 161 PRO A O 1
ATOM 1309 N N . ILE A 1 162 ? -6.643 -14.176 17.142 1.00 88.25 162 ILE A N 1
ATOM 1310 C CA . ILE A 1 162 ? -6.574 -14.877 15.847 1.00 88.25 162 ILE A CA 1
ATOM 1311 C C . ILE A 1 162 ? -6.494 -13.877 14.686 1.00 88.25 162 ILE A C 1
ATOM 1313 O O . ILE A 1 162 ? -5.615 -13.976 13.832 1.00 88.25 162 ILE A O 1
ATOM 1317 N N . SER A 1 163 ? -7.375 -12.881 14.677 1.00 88.19 163 SER A N 1
ATOM 1318 C CA . SER A 1 163 ? -7.476 -11.892 13.603 1.00 88.19 163 SER A CA 1
ATOM 1319 C C . SER A 1 163 ? -6.249 -10.999 13.509 1.00 88.19 163 SER A C 1
ATOM 1321 O O . SER A 1 163 ? -5.756 -10.727 12.416 1.00 88.19 163 SER A O 1
ATOM 1323 N N . ILE A 1 164 ? -5.721 -10.584 14.661 1.00 90.38 164 ILE A N 1
ATOM 1324 C CA . ILE A 1 164 ? -4.489 -9.803 14.730 1.00 90.38 164 ILE A CA 1
ATOM 1325 C C . ILE A 1 164 ? -3.285 -10.645 14.314 1.00 90.38 164 ILE A C 1
ATOM 1327 O O . ILE A 1 164 ? -2.466 -10.163 13.538 1.00 90.38 164 ILE A O 1
ATOM 1331 N N . THR A 1 165 ? -3.191 -11.907 14.743 1.00 90.88 165 THR A N 1
ATOM 1332 C CA . THR A 1 165 ? -2.119 -12.810 14.304 1.00 90.88 165 THR A CA 1
ATOM 1333 C C . THR A 1 165 ? -2.138 -13.001 12.789 1.00 90.88 165 THR A C 1
ATOM 1335 O O . THR A 1 165 ? -1.086 -12.896 12.164 1.00 90.88 165 THR A O 1
ATOM 1338 N N . VAL A 1 166 ? -3.309 -13.217 12.178 1.0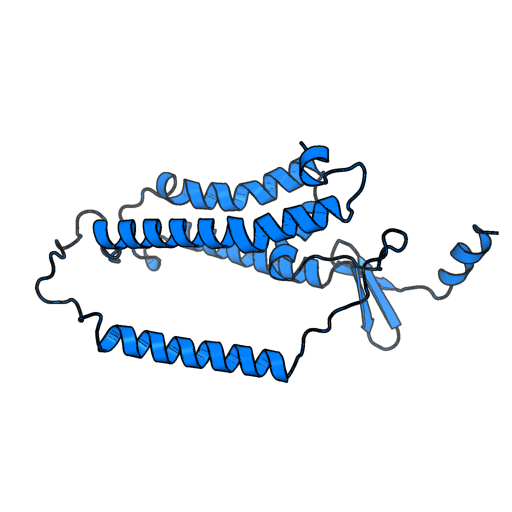0 91.06 166 VAL A N 1
ATOM 1339 C CA . VAL A 1 166 ? -3.433 -13.332 10.714 1.00 91.06 166 VAL A CA 1
ATOM 1340 C C . VAL A 1 166 ? -3.031 -12.029 10.022 1.00 91.06 166 VAL A C 1
ATOM 1342 O O . VAL A 1 166 ? -2.244 -12.066 9.079 1.00 91.06 166 VAL A O 1
ATOM 1345 N N . GLY A 1 167 ? -3.501 -10.874 10.505 1.00 90.06 167 GLY A N 1
ATOM 1346 C CA . GLY A 1 167 ? -3.125 -9.571 9.949 1.00 90.06 167 GLY A CA 1
ATOM 1347 C C . GLY A 1 167 ? -1.618 -9.304 10.023 1.00 90.06 167 GLY A C 1
ATOM 1348 O O . GLY A 1 167 ? -1.015 -8.891 9.034 1.00 90.06 167 GLY A O 1
ATOM 1349 N N . ILE A 1 168 ? -0.987 -9.607 11.161 1.00 92.31 168 ILE A N 1
ATOM 1350 C CA . ILE A 1 168 ? 0.467 -9.496 11.339 1.00 92.31 168 ILE A CA 1
ATOM 1351 C C . ILE A 1 168 ? 1.200 -10.461 10.406 1.00 92.31 168 ILE A C 1
ATOM 1353 O O . ILE A 1 168 ? 2.166 -10.054 9.772 1.00 92.31 168 ILE A O 1
ATOM 1357 N N . LEU A 1 169 ? 0.745 -11.710 10.277 1.00 92.94 169 LEU A N 1
ATOM 1358 C CA . LEU A 1 169 ? 1.352 -12.688 9.372 1.00 92.94 169 LEU A CA 1
ATOM 1359 C C . LEU A 1 169 ? 1.310 -12.195 7.922 1.00 92.94 169 LEU A C 1
ATOM 1361 O O . LEU A 1 169 ? 2.324 -12.260 7.229 1.00 92.94 169 LEU A O 1
ATOM 1365 N N . VAL A 1 170 ? 0.180 -11.638 7.476 1.00 90.25 170 VAL A N 1
ATOM 1366 C CA . VAL A 1 170 ? 0.061 -11.040 6.138 1.00 90.25 170 VAL A CA 1
ATOM 1367 C C . VAL A 1 170 ? 1.042 -9.877 5.975 1.00 90.25 170 VAL A C 1
ATOM 1369 O O . VAL A 1 170 ? 1.788 -9.857 4.997 1.00 90.25 170 VAL A O 1
ATOM 1372 N N . LEU A 1 171 ? 1.121 -8.955 6.937 1.00 91.69 171 LEU A N 1
ATOM 1373 C CA . LEU A 1 171 ? 2.070 -7.836 6.881 1.00 91.69 171 LEU A CA 1
ATOM 1374 C C . LEU A 1 171 ? 3.532 -8.307 6.856 1.00 91.69 171 LEU A C 1
ATOM 1376 O O . LEU A 1 171 ? 4.316 -7.825 6.040 1.00 91.69 171 LEU A O 1
ATOM 1380 N N . LEU A 1 172 ? 3.893 -9.280 7.695 1.00 93.88 172 LEU A N 1
ATOM 1381 C CA . LEU A 1 172 ? 5.227 -9.878 7.705 1.00 93.88 172 LEU A CA 1
ATOM 1382 C C . LEU A 1 172 ? 5.536 -10.568 6.378 1.00 93.88 172 LEU A C 1
ATOM 1384 O O . LEU A 1 172 ? 6.640 -10.414 5.868 1.00 93.88 172 LEU A O 1
ATOM 1388 N N . SER A 1 173 ? 4.570 -11.268 5.779 1.00 90.88 173 SER A N 1
ATOM 1389 C CA . SER A 1 173 ? 4.766 -11.884 4.465 1.00 90.88 173 SER A CA 1
ATOM 1390 C C . SER A 1 173 ? 5.055 -10.836 3.385 1.00 90.88 173 SER A C 1
ATOM 1392 O O . SER A 1 173 ? 5.983 -11.020 2.602 1.00 90.88 173 SER A O 1
ATOM 1394 N N . LEU A 1 174 ? 4.349 -9.695 3.384 1.00 91.69 174 LEU A N 1
ATOM 1395 C CA . LEU A 1 174 ? 4.609 -8.598 2.447 1.00 91.69 174 LEU A CA 1
ATOM 1396 C C . LEU A 1 174 ? 6.004 -7.999 2.647 1.00 91.69 174 LEU A C 1
ATOM 1398 O O . LEU A 1 174 ? 6.688 -7.727 1.664 1.00 91.69 174 LEU A O 1
ATOM 1402 N N . LEU A 1 175 ? 6.450 -7.836 3.896 1.00 92.19 175 LEU A N 1
ATOM 1403 C CA . LEU A 1 175 ? 7.798 -7.351 4.197 1.00 92.19 175 LEU A CA 1
ATOM 1404 C C . LEU A 1 175 ? 8.878 -8.346 3.762 1.00 92.19 175 LEU A C 1
ATOM 1406 O O . LEU A 1 175 ? 9.844 -7.944 3.118 1.00 92.19 175 LEU A O 1
ATOM 1410 N N . VAL A 1 176 ? 8.706 -9.636 4.064 1.00 90.81 176 VAL A N 1
ATOM 1411 C CA . VAL A 1 176 ? 9.659 -10.691 3.690 1.00 90.81 176 VAL A CA 1
ATOM 1412 C C . VAL A 1 176 ? 9.756 -10.810 2.172 1.00 90.81 176 VAL A C 1
ATOM 1414 O O . VAL A 1 176 ? 10.854 -10.731 1.629 1.00 90.81 176 VAL A O 1
ATOM 1417 N N . PHE A 1 177 ? 8.630 -10.924 1.461 1.00 89.69 177 PHE A N 1
ATOM 1418 C CA . PHE A 1 177 ? 8.644 -11.005 -0.002 1.00 89.69 177 PHE A CA 1
ATOM 1419 C C . PHE A 1 177 ? 9.098 -9.698 -0.661 1.00 89.69 177 PHE A C 1
ATOM 1421 O O . PHE A 1 177 ? 9.737 -9.743 -1.708 1.00 89.69 177 PHE A O 1
ATOM 1428 N N . GLY A 1 178 ? 8.818 -8.539 -0.058 1.00 90.19 178 GLY A N 1
ATOM 1429 C CA . GLY A 1 178 ? 9.333 -7.250 -0.522 1.00 90.19 178 GLY A CA 1
ATOM 1430 C C . GLY A 1 178 ? 10.851 -7.148 -0.391 1.00 90.19 178 GLY A C 1
ATOM 1431 O O . GLY A 1 178 ? 11.524 -6.754 -1.341 1.00 90.19 178 GLY A O 1
ATOM 1432 N N . MET A 1 179 ? 11.400 -7.565 0.752 1.00 87.75 179 MET A N 1
ATOM 1433 C CA . MET A 1 179 ? 12.843 -7.589 0.994 1.00 87.75 179 MET A CA 1
ATOM 1434 C C . MET A 1 179 ? 13.548 -8.603 0.084 1.00 87.75 179 MET A C 1
ATOM 1436 O O . MET A 1 179 ? 14.554 -8.265 -0.538 1.00 87.75 179 MET A O 1
ATOM 1440 N N . LEU A 1 180 ? 12.999 -9.811 -0.067 1.00 86.00 180 LEU A N 1
ATOM 1441 C CA . LEU A 1 180 ? 13.530 -10.805 -1.002 1.00 86.00 180 LEU A CA 1
ATOM 1442 C C . LEU A 1 180 ? 13.450 -10.319 -2.456 1.00 86.00 180 LEU A C 1
ATOM 1444 O O . LEU A 1 180 ? 14.419 -10.455 -3.196 1.00 86.00 180 LEU A O 1
ATOM 1448 N N . GLY A 1 181 ? 12.349 -9.673 -2.851 1.00 84.94 181 GLY A N 1
ATOM 1449 C CA . GLY A 1 181 ? 12.206 -9.063 -4.174 1.00 84.94 181 GLY A CA 1
ATOM 1450 C C . GLY A 1 181 ? 13.207 -7.930 -4.427 1.00 84.94 181 GLY A C 1
ATOM 1451 O O . GLY A 1 181 ? 13.681 -7.763 -5.551 1.00 84.94 181 GLY A O 1
ATOM 1452 N N . HIS A 1 182 ? 13.575 -7.176 -3.388 1.00 83.88 182 HIS A N 1
ATOM 1453 C CA . HIS A 1 182 ? 14.614 -6.154 -3.480 1.00 83.88 182 HIS A CA 1
ATOM 1454 C C . HIS A 1 182 ? 16.002 -6.775 -3.715 1.00 83.88 182 HIS A C 1
ATOM 1456 O O . HIS A 1 182 ? 16.714 -6.341 -4.622 1.00 83.88 182 HIS A O 1
ATOM 1462 N N . ILE A 1 183 ? 16.352 -7.824 -2.961 1.00 81.12 183 ILE A N 1
ATOM 1463 C CA . ILE A 1 183 ? 17.666 -8.492 -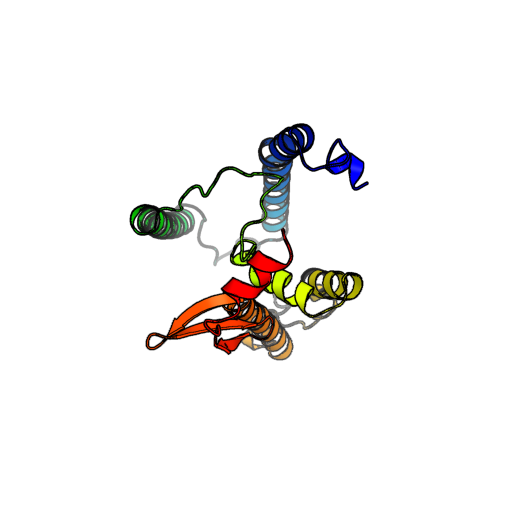3.010 1.00 81.12 183 ILE A CA 1
ATOM 1464 C C . ILE A 1 183 ? 17.838 -9.363 -4.266 1.00 81.12 183 ILE A C 1
ATOM 1466 O O . ILE A 1 183 ? 18.915 -9.372 -4.862 1.00 81.12 183 ILE A O 1
ATOM 1470 N N . SER A 1 184 ? 16.793 -10.081 -4.679 1.00 75.25 184 SER A N 1
ATOM 1471 C CA . SER A 1 184 ? 16.787 -10.982 -5.841 1.00 75.25 184 SER A CA 1
ATOM 1472 C C . SER A 1 184 ? 17.278 -10.274 -7.105 1.00 75.25 184 SER A C 1
ATOM 1474 O O . SER A 1 184 ? 16.883 -9.141 -7.336 1.00 75.25 184 SER A O 1
ATOM 1476 N N . GLU A 1 185 ? 18.124 -10.897 -7.929 1.00 67.75 185 GLU A N 1
ATOM 1477 C CA . GLU A 1 185 ? 18.646 -10.328 -9.191 1.00 67.75 185 GLU A CA 1
ATOM 1478 C C . GLU A 1 185 ? 19.359 -8.972 -9.014 1.00 67.75 185 GLU A C 1
ATOM 1480 O O . GLU A 1 185 ? 19.397 -8.144 -9.923 1.00 67.75 185 GLU A O 1
ATOM 1485 N N . SER A 1 186 ? 19.902 -8.702 -7.820 1.00 66.88 186 SER A N 1
ATOM 1486 C CA . SER A 1 186 ? 20.839 -7.595 -7.620 1.00 66.88 186 SER A CA 1
ATOM 1487 C C . SER A 1 186 ? 22.275 -8.094 -7.788 1.00 66.88 186 SER A C 1
ATOM 1489 O O . SER A 1 186 ? 22.633 -9.178 -7.323 1.00 66.88 186 SER A O 1
ATOM 1491 N N . LYS A 1 187 ? 23.108 -7.305 -8.470 1.00 65.31 187 LYS A N 1
ATOM 1492 C CA . LYS A 1 187 ? 24.563 -7.481 -8.466 1.00 65.31 187 LYS A CA 1
ATOM 1493 C C . LYS A 1 187 ? 25.098 -6.686 -7.281 1.00 65.31 187 LYS A C 1
ATOM 1495 O O . LYS A 1 187 ? 24.948 -5.466 -7.253 1.00 65.31 187 LYS A O 1
ATOM 1500 N N . GLN A 1 188 ? 25.692 -7.349 -6.292 1.00 67.25 188 GLN A N 1
ATOM 1501 C CA . GLN A 1 188 ? 26.325 -6.656 -5.166 1.00 67.25 188 GLN A CA 1
ATOM 1502 C C . GLN A 1 188 ? 27.809 -6.991 -5.105 1.00 67.25 188 GLN A C 1
ATOM 1504 O O . GLN A 1 188 ? 28.226 -8.140 -5.262 1.00 67.25 188 GLN A O 1
ATOM 1509 N N . LYS A 1 189 ? 28.619 -5.962 -4.857 1.00 64.00 189 LYS A N 1
ATOM 1510 C CA . LYS A 1 189 ? 30.057 -6.106 -4.638 1.00 64.00 189 LYS A CA 1
ATOM 1511 C C . LYS A 1 189 ? 30.287 -6.348 -3.159 1.00 64.00 189 LYS A C 1
ATOM 1513 O O . LYS A 1 189 ? 30.067 -5.454 -2.347 1.00 64.00 189 LYS A O 1
ATOM 1518 N N . PHE A 1 190 ? 30.742 -7.545 -2.811 1.00 70.25 190 PHE A N 1
ATOM 1519 C CA . PHE A 1 190 ? 31.052 -7.897 -1.431 1.00 70.25 190 PHE A CA 1
ATOM 1520 C C . PHE A 1 190 ? 32.491 -8.407 -1.346 1.00 70.25 190 PHE A C 1
ATOM 1522 O O . PHE A 1 190 ? 32.883 -9.319 -2.073 1.00 70.25 190 PHE A O 1
ATOM 1529 N N . PHE A 1 191 ? 33.312 -7.787 -0.492 1.00 65.38 191 PHE A N 1
ATOM 1530 C CA . PHE A 1 191 ? 34.737 -8.121 -0.327 1.00 65.38 191 PHE A CA 1
ATOM 1531 C C . PHE A 1 191 ? 35.521 -8.250 -1.651 1.00 65.38 191 PHE A C 1
ATOM 1533 O O . PHE A 1 191 ? 36.250 -9.218 -1.860 1.00 65.38 191 PHE A O 1
ATOM 1540 N N . GLY A 1 192 ? 35.344 -7.299 -2.575 1.00 64.75 192 GLY A N 1
ATOM 1541 C CA . GLY A 1 192 ? 36.076 -7.271 -3.850 1.00 64.75 192 GLY A CA 1
ATOM 1542 C C . GLY A 1 192 ? 35.673 -8.347 -4.870 1.00 64.75 192 GLY A C 1
ATOM 1543 O O . GLY A 1 192 ? 36.300 -8.431 -5.920 1.00 64.75 192 GLY A O 1
ATOM 1544 N N . ARG A 1 193 ? 34.633 -9.147 -4.592 1.00 66.81 193 ARG A N 1
ATOM 1545 C CA . ARG A 1 193 ? 34.039 -10.116 -5.526 1.00 66.81 193 ARG A CA 1
ATOM 1546 C C . ARG A 1 193 ? 32.611 -9.701 -5.881 1.00 66.81 193 ARG A C 1
ATOM 1548 O O . ARG A 1 193 ? 31.879 -9.190 -5.031 1.00 66.81 193 ARG A O 1
ATOM 1555 N N . GLU A 1 194 ? 32.234 -9.895 -7.141 1.00 70.12 194 GLU A N 1
ATOM 1556 C CA . GLU A 1 194 ? 30.876 -9.645 -7.626 1.00 70.12 194 GLU A CA 1
ATOM 1557 C C . GLU A 1 194 ? 30.004 -10.879 -7.380 1.00 70.12 194 GLU A C 1
ATOM 1559 O O . GLU A 1 194 ? 30.326 -11.982 -7.827 1.00 70.12 194 GLU A O 1
ATOM 1564 N N . TYR A 1 195 ? 28.911 -10.685 -6.639 1.00 68.44 195 TYR A N 1
ATOM 1565 C CA . TYR A 1 195 ? 27.900 -11.710 -6.410 1.00 68.44 195 TYR A CA 1
ATOM 1566 C C . TYR A 1 195 ? 26.624 -11.343 -7.162 1.00 68.44 195 TYR A C 1
ATOM 1568 O O . TYR A 1 195 ? 26.113 -10.226 -7.035 1.00 68.44 195 TYR A O 1
ATOM 1576 N N . HIS A 1 196 ? 26.104 -12.301 -7.919 1.00 69.75 196 HIS A N 1
ATOM 1577 C CA . HIS A 1 196 ? 24.782 -12.254 -8.517 1.00 69.75 196 HIS A CA 1
ATOM 1578 C C . HIS A 1 196 ? 23.806 -13.014 -7.614 1.00 69.75 196 HIS A C 1
ATOM 1580 O O . HIS A 1 196 ? 23.981 -14.210 -7.376 1.00 69.75 196 HIS A O 1
ATOM 1586 N N . PHE A 1 197 ? 22.794 -12.327 -7.084 1.00 72.00 197 PHE A N 1
ATOM 1587 C CA . PHE A 1 197 ? 21.753 -12.966 -6.279 1.00 72.00 197 PHE A CA 1
ATOM 1588 C C . PHE A 1 197 ? 20.687 -13.595 -7.180 1.00 72.00 197 PHE A C 1
ATOM 1590 O O . PHE A 1 197 ? 20.085 -12.903 -7.995 1.00 72.00 197 PHE A O 1
ATOM 1597 N N . ASP A 1 198 ? 20.422 -14.891 -7.023 1.00 64.12 198 ASP A N 1
ATOM 1598 C CA . ASP A 1 198 ? 19.389 -15.592 -7.797 1.00 64.12 198 ASP A CA 1
ATOM 1599 C C . ASP A 1 198 ? 17.959 -15.185 -7.375 1.00 64.12 198 ASP A C 1
ATOM 1601 O O . ASP A 1 198 ? 17.747 -14.414 -6.432 1.00 64.12 198 ASP A O 1
ATOM 1605 N N . ILE A 1 199 ? 16.943 -15.737 -8.042 1.00 65.81 199 ILE A N 1
ATOM 1606 C CA . ILE A 1 199 ? 15.518 -15.593 -7.706 1.00 65.81 199 ILE A CA 1
ATOM 1607 C C . ILE A 1 199 ? 15.248 -15.958 -6.238 1.00 65.81 199 ILE A C 1
ATOM 1609 O O . ILE A 1 199 ? 14.386 -15.364 -5.601 1.00 65.81 199 ILE A O 1
ATOM 1613 N N . TYR A 1 200 ? 16.013 -16.886 -5.661 1.00 64.06 200 TYR A N 1
ATOM 1614 C CA . TYR A 1 200 ? 15.897 -17.282 -4.253 1.00 64.06 200 TYR A CA 1
ATOM 1615 C C . TYR A 1 200 ? 16.682 -16.391 -3.276 1.00 64.06 200 TYR A C 1
ATOM 1617 O O . TYR A 1 200 ? 16.662 -16.647 -2.075 1.00 64.06 200 TYR A O 1
ATOM 1625 N N . GLY A 1 201 ? 17.389 -15.366 -3.763 1.00 61.44 201 GLY A N 1
ATOM 1626 C CA . GLY A 1 201 ? 18.280 -14.543 -2.943 1.00 61.44 201 GLY A CA 1
ATOM 1627 C C . GLY A 1 201 ? 19.570 -15.263 -2.534 1.00 61.44 201 GLY A C 1
ATOM 1628 O O . GLY A 1 201 ? 20.221 -14.852 -1.575 1.00 61.44 201 GLY A O 1
ATOM 1629 N N . LEU A 1 202 ? 19.948 -16.336 -3.240 1.00 69.62 202 LEU A N 1
ATOM 1630 C CA . LEU A 1 202 ? 21.204 -17.055 -3.020 1.00 69.62 202 LEU A CA 1
ATOM 1631 C C . LEU A 1 202 ? 22.344 -16.394 -3.815 1.00 69.62 202 LEU A C 1
ATOM 1633 O O . LEU A 1 202 ? 22.155 -16.105 -4.998 1.00 69.62 202 LEU A O 1
ATOM 1637 N N . PRO A 1 203 ? 23.511 -16.135 -3.197 1.00 73.31 203 PRO A N 1
ATOM 1638 C CA . PRO A 1 203 ? 24.629 -15.489 -3.873 1.00 73.31 203 PRO A CA 1
ATOM 1639 C C . PRO A 1 203 ? 25.402 -16.482 -4.753 1.00 73.31 203 PRO A C 1
ATOM 1641 O O . PRO A 1 203 ? 25.950 -17.467 -4.257 1.00 73.31 203 PRO A O 1
ATOM 1644 N N . HIS A 1 204 ? 25.521 -16.183 -6.045 1.00 72.50 204 HIS A N 1
ATOM 1645 C CA . HIS A 1 204 ? 26.413 -16.869 -6.980 1.00 72.50 204 HIS A CA 1
ATOM 1646 C C . HIS A 1 204 ? 27.590 -15.960 -7.335 1.00 72.50 204 HIS A C 1
ATOM 1648 O O . HIS A 1 204 ? 27.408 -14.771 -7.586 1.00 72.50 204 HIS A O 1
ATOM 1654 N N . LEU A 1 205 ? 28.807 -16.503 -7.335 1.00 68.00 205 LEU A N 1
ATOM 1655 C CA . LEU A 1 205 ? 29.990 -15.770 -7.785 1.00 68.00 205 LEU A CA 1
ATOM 1656 C C . LEU A 1 205 ? 29.920 -15.585 -9.302 1.00 68.00 205 LEU A C 1
ATOM 1658 O O . LEU A 1 205 ? 29.770 -16.569 -10.022 1.00 68.00 205 LEU A O 1
ATOM 1662 N N . VAL A 1 206 ? 30.063 -14.346 -9.771 1.00 65.56 206 VAL A N 1
ATOM 1663 C CA . VAL A 1 206 ? 30.243 -14.063 -11.200 1.00 65.56 206 VAL A CA 1
ATOM 1664 C C . VAL A 1 206 ? 31.664 -14.504 -11.570 1.00 65.56 206 VAL A C 1
ATOM 1666 O O . VAL A 1 206 ? 32.631 -13.934 -11.056 1.00 65.56 206 VAL A O 1
ATOM 1669 N N . GLN A 1 207 ? 31.811 -15.566 -12.371 1.00 65.12 207 GLN A N 1
ATOM 1670 C CA . GLN A 1 207 ? 33.131 -16.018 -12.821 1.00 65.12 207 GLN A CA 1
ATOM 1671 C C . GLN A 1 207 ? 33.648 -15.088 -13.935 1.00 65.12 207 GLN A C 1
ATOM 1673 O O . GLN A 1 207 ? 32.856 -14.614 -14.747 1.00 65.12 207 GLN A O 1
ATOM 1678 N N . PRO A 1 208 ? 34.963 -14.801 -13.999 1.00 58.62 208 PRO A N 1
ATOM 1679 C CA . PRO A 1 208 ? 35.525 -13.876 -14.990 1.00 58.62 208 PRO A CA 1
ATOM 1680 C C . PRO A 1 208 ? 35.327 -14.290 -16.463 1.00 58.62 208 PRO A C 1
ATOM 1682 O O . PRO A 1 208 ? 35.461 -13.441 -17.342 1.00 58.62 208 PRO A O 1
ATOM 1685 N N . ASP A 1 209 ? 35.016 -15.561 -16.741 1.00 51.84 209 ASP A N 1
ATOM 1686 C CA . ASP A 1 209 ? 35.034 -16.138 -18.095 1.00 51.84 209 ASP A CA 1
ATOM 1687 C C . ASP A 1 209 ? 33.684 -16.050 -18.845 1.00 51.84 209 ASP A C 1
ATOM 1689 O O . ASP A 1 209 ? 33.622 -16.292 -20.054 1.00 51.84 209 ASP A O 1
ATOM 1693 N N . ASP A 1 210 ? 32.608 -15.621 -18.178 1.00 53.22 210 ASP A N 1
ATOM 1694 C CA . ASP A 1 210 ? 31.253 -15.588 -18.758 1.00 53.22 210 ASP A CA 1
ATOM 1695 C C . ASP A 1 210 ? 31.066 -14.453 -19.794 1.00 53.22 210 ASP A C 1
ATOM 1697 O O . ASP A 1 210 ? 30.118 -14.453 -20.580 1.00 53.22 210 ASP A O 1
ATOM 1701 N N . GLY A 1 211 ? 31.994 -13.488 -19.841 1.00 45.62 211 GLY A N 1
ATOM 1702 C CA . GLY A 1 211 ? 32.003 -12.399 -20.827 1.00 45.62 211 GLY A CA 1
ATOM 1703 C C . GLY A 1 211 ? 32.546 -12.794 -22.207 1.00 45.62 211 GLY A C 1
ATOM 1704 O O . GLY A 1 211 ? 32.295 -12.097 -23.192 1.00 45.62 211 GLY A O 1
ATOM 1705 N N . VAL A 1 212 ? 33.276 -13.911 -22.310 1.00 44.75 212 VAL A N 1
ATOM 1706 C CA . VAL A 1 212 ? 33.906 -14.337 -23.573 1.00 44.75 212 VAL A CA 1
ATOM 1707 C C . VAL A 1 212 ? 32.951 -15.189 -24.413 1.00 44.75 212 VAL A C 1
ATOM 1709 O O . VAL A 1 212 ? 32.878 -15.005 -25.627 1.00 44.75 212 VAL A O 1
ATOM 1712 N N . GLN A 1 213 ? 32.139 -16.049 -23.789 1.00 39.31 213 GLN A N 1
ATOM 1713 C CA . GLN A 1 213 ? 31.267 -16.971 -24.533 1.00 39.31 213 GLN A CA 1
ATOM 1714 C C . GLN A 1 213 ? 30.113 -16.268 -25.268 1.00 39.31 213 GLN A C 1
ATOM 1716 O O . GLN A 1 213 ? 29.768 -16.659 -26.380 1.00 39.31 213 GLN A O 1
ATOM 1721 N N . LEU A 1 214 ? 29.575 -15.170 -24.726 1.00 47.06 214 LEU A N 1
ATOM 1722 C CA . LEU A 1 214 ? 28.501 -14.410 -25.388 1.00 47.06 214 LEU A CA 1
ATOM 1723 C C . LEU A 1 214 ? 28.979 -13.596 -26.603 1.00 47.06 214 LEU A C 1
ATOM 1725 O O . LEU A 1 214 ? 28.157 -13.165 -27.413 1.00 47.06 214 LEU A O 1
ATOM 1729 N N . THR A 1 215 ? 30.290 -13.382 -26.743 1.00 41.94 215 THR A N 1
ATOM 1730 C CA . THR A 1 215 ? 30.856 -12.615 -27.863 1.00 41.94 215 THR A CA 1
ATOM 1731 C C . THR A 1 215 ? 31.198 -13.513 -29.059 1.00 41.94 215 THR A C 1
ATOM 1733 O O . THR A 1 215 ? 31.164 -13.043 -30.195 1.00 41.94 215 THR A O 1
ATOM 1736 N N . GLU A 1 216 ? 31.463 -14.808 -28.845 1.00 39.75 216 GLU A N 1
ATOM 1737 C CA . GLU A 1 216 ? 31.779 -15.745 -29.937 1.00 39.75 216 GLU A CA 1
ATOM 1738 C C . GLU A 1 216 ? 30.553 -16.419 -30.573 1.00 39.75 216 GLU A C 1
ATOM 1740 O O . GLU A 1 216 ? 30.615 -16.777 -31.745 1.00 39.75 216 GLU A O 1
ATOM 1745 N N . GLU A 1 217 ? 29.411 -16.519 -29.884 1.00 39.84 217 GLU A N 1
ATOM 1746 C CA . GLU A 1 217 ? 28.188 -17.099 -30.479 1.00 39.84 217 GLU A CA 1
ATOM 1747 C C . GLU A 1 217 ? 27.416 -16.109 -31.381 1.00 39.84 217 GLU A C 1
ATOM 1749 O O . GLU A 1 217 ? 26.424 -16.464 -32.018 1.00 39.84 217 GLU A O 1
ATOM 1754 N N . LYS A 1 218 ? 27.866 -14.848 -31.458 1.00 44.88 218 LYS A N 1
ATOM 1755 C CA . LYS A 1 218 ? 27.205 -13.773 -32.218 1.00 44.88 218 LYS A CA 1
ATOM 1756 C C . LYS A 1 218 ? 28.059 -13.208 -33.360 1.00 44.88 218 LYS A C 1
ATOM 1758 O O . LYS A 1 218 ? 27.927 -12.025 -33.688 1.00 44.88 218 LYS A O 1
ATOM 1763 N N . LYS A 1 219 ? 28.924 -14.036 -33.954 1.00 38.56 219 LYS A N 1
ATOM 1764 C CA . LYS A 1 219 ? 29.670 -13.711 -35.177 1.00 38.56 219 LYS A CA 1
ATOM 1765 C C . LYS A 1 219 ? 29.192 -14.529 -36.371 1.00 38.56 219 LYS A C 1
ATOM 1767 O O . LYS A 1 219 ? 28.975 -15.745 -36.201 1.00 38.56 219 LYS A O 1
#

Secondary structure (DSSP, 8-state):
-HHHHHSSSSS-HHHHHHHHHIIIIIHHHHHHHHHHHHHHHHHHH-PPPSSPTT-----SS-S-PPPIIIIIHHHHHHHHHHHHHHHHHHHHHSPPP--PPP-TT---TT----TTTHHHHHHHHHS-HHHHHHHHHHHHHHHHHHHHH---S---GGG-HHHHHHHHHHHHHHHHHHHHHHHTT-EEEETTEEEEE-TTS-EEE--TTHHHHHHHTT-

pLDDT: mean 80.71, std 14.1, range [38.56, 97.81]